Protein AF-A0A1Q3IWV5-F1 (afdb_monomer)

Sequence (191 aa):
MKGIADEDVAKGIKGMDPVTSGQLTREQIAEAEKDPKKRLKMAAPKHKMPAVRQKRAPRYTPVSKRQDKPDAVYWLIKNHPEFTDSDIIKLIGTTKATIAKIRERSHWNAANIKAVDPVTLGLTSQLELDLAVSRASAKFERAQKRTAKKGATLKPISETTAPADASQDNSWTDAAPAPDDYKLSSELEQD

Mean predicted aligned error: 17.35 Å

Nearest PDB structures (foldseek):
  3ihf-assembly4_D  TM=2.123E-01  e=9.955E+00  Mus musculus

pLDDT: mean 77.74, std 15.82, range [40.25, 95.19]

Foldseek 3Di:
DDDPPDPPPPPPDDDDDCVNVQQADPVLVVVCVVPVVDDGHGDDDPDDDDPPPPDPDQDDDDPVLPVCLLLQLLLCVVPPVLDDLVLSCRFQVDDPVSSVCQVVCVDPCSVVRHNDHCVVSVSHPPVSVVVSSVVSVVVSVVVVVVVVVVVPDDDPVVVVPPPPDDDDPPPPPPDDDDDDPPDDDPDDDDD

Radius of gyration: 38.95 Å; Cα contacts (8 Å, |Δi|>4): 120; chains: 1; bounding box: 70×82×116 Å

Secondary structure (DSSP, 8-state):
---SS-TTSSTT-----TTTTTSS-HHHHHHHHH-TT----PPPPSS------PPPPPPPPPGGGGTHHHHHHHHHHHH-TT--HHHHHHHH---HHHHHHHHTT-STTGGG-----TTTTTSS-HHHHHHHHHHHHHHHHHHHHHHHHHTTPPPPHHHHSS---S----------PPP----SSSS----

Structure (mmCIF, N/CA/C/O backbone):
data_AF-A0A1Q3IWV5-F1
#
_entry.id   AF-A0A1Q3IWV5-F1
#
loop_
_atom_site.group_PDB
_atom_site.id
_atom_site.type_symbol
_atom_site.label_atom_id
_atom_site.label_alt_id
_atom_site.label_comp_id
_atom_site.label_asym_id
_atom_site.label_entity_id
_atom_site.label_seq_id
_atom_site.pdbx_PDB_ins_code
_atom_site.Cartn_x
_atom_site.Cartn_y
_atom_site.Cartn_z
_atom_site.occupancy
_atom_site.B_iso_or_equiv
_atom_site.auth_seq_id
_atom_site.auth_comp_id
_atom_site.auth_asym_id
_atom_site.auth_atom_id
_atom_site.pdbx_PDB_model_num
ATOM 1 N N . MET A 1 1 ? 18.696 16.110 -44.907 1.00 44.06 1 MET A N 1
ATOM 2 C CA . MET A 1 1 ? 20.014 16.550 -44.404 1.00 44.06 1 MET A CA 1
ATOM 3 C C . MET A 1 1 ? 19.851 17.959 -43.848 1.00 44.06 1 MET A C 1
ATOM 5 O O . MET A 1 1 ? 19.744 18.891 -44.629 1.00 44.06 1 MET A O 1
ATOM 9 N N . LYS A 1 2 ? 19.679 18.115 -42.531 1.00 51.00 2 LYS A N 1
ATOM 10 C CA . LYS A 1 2 ? 19.544 19.432 -41.888 1.00 51.00 2 LYS A CA 1
ATOM 11 C C . LYS A 1 2 ? 19.964 19.301 -40.425 1.00 51.00 2 LYS A C 1
ATOM 13 O O . LYS A 1 2 ? 19.348 18.517 -3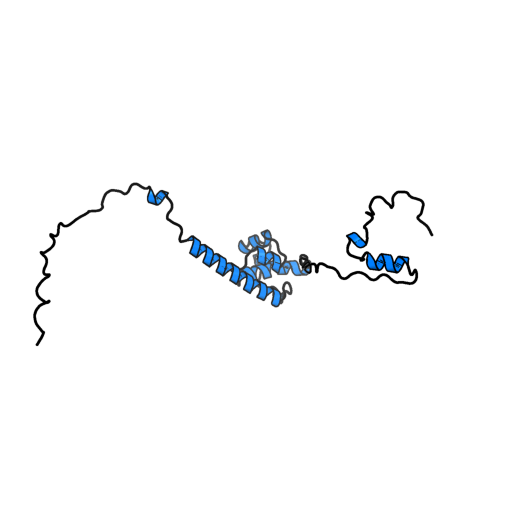9.712 1.00 51.00 2 LYS A O 1
ATOM 18 N N . GLY A 1 3 ? 21.023 20.008 -40.029 1.00 51.50 3 GLY A N 1
ATOM 19 C CA . GLY A 1 3 ? 21.466 20.077 -38.630 1.00 51.50 3 GLY A CA 1
ATOM 20 C C . GLY A 1 3 ? 22.982 20.069 -38.393 1.00 51.50 3 GLY A C 1
ATOM 21 O O . GLY A 1 3 ? 23.428 19.340 -37.520 1.00 51.50 3 GLY A O 1
ATOM 22 N N . ILE A 1 4 ? 23.776 20.839 -39.149 1.00 53.16 4 ILE A N 1
ATOM 23 C CA . ILE A 1 4 ? 25.211 21.082 -38.855 1.00 53.16 4 ILE A CA 1
ATOM 24 C C . ILE A 1 4 ? 25.469 22.604 -38.813 1.00 53.16 4 ILE A C 1
ATOM 26 O O . ILE A 1 4 ? 26.420 23.091 -39.407 1.00 53.16 4 ILE A O 1
ATOM 30 N N . ALA A 1 5 ? 24.564 23.391 -38.220 1.00 65.81 5 ALA A N 1
ATOM 31 C CA . ALA A 1 5 ? 24.677 24.856 -38.272 1.00 65.81 5 ALA A CA 1
ATOM 32 C C . ALA A 1 5 ? 24.186 25.620 -37.028 1.00 65.81 5 ALA A C 1
ATOM 34 O O . ALA A 1 5 ? 24.027 26.826 -37.125 1.00 65.81 5 ALA A O 1
ATOM 35 N N . ASP A 1 6 ? 23.986 24.972 -35.874 1.00 50.25 6 ASP A N 1
ATOM 36 C CA . ASP A 1 6 ? 23.719 25.686 -34.615 1.00 50.25 6 ASP A CA 1
ATOM 37 C C . ASP A 1 6 ? 24.562 25.076 -33.486 1.00 50.25 6 ASP A C 1
ATOM 39 O O . ASP A 1 6 ? 24.402 23.907 -33.125 1.00 50.25 6 ASP A O 1
ATOM 43 N N . GLU A 1 7 ? 25.481 25.871 -32.938 1.00 54.75 7 GLU A N 1
ATOM 44 C CA . GLU A 1 7 ? 26.453 25.541 -31.881 1.00 54.75 7 GLU A CA 1
ATOM 45 C C . GLU A 1 7 ? 25.828 25.219 -30.499 1.00 54.75 7 GLU A C 1
ATOM 47 O O . GLU A 1 7 ? 26.492 25.334 -29.470 1.00 54.75 7 GLU A O 1
ATOM 52 N N . ASP A 1 8 ? 24.568 24.775 -30.430 1.00 58.00 8 ASP A N 1
ATOM 53 C CA . ASP A 1 8 ? 23.845 24.554 -29.162 1.00 58.00 8 ASP A CA 1
ATOM 54 C C . ASP A 1 8 ? 23.403 23.095 -28.918 1.00 58.00 8 ASP A C 1
ATOM 56 O O . ASP A 1 8 ? 22.731 22.791 -27.936 1.00 58.00 8 ASP A O 1
ATOM 60 N N . VAL A 1 9 ? 23.836 22.143 -29.755 1.00 55.69 9 VAL A N 1
ATOM 61 C CA . VAL A 1 9 ? 23.567 20.697 -29.552 1.00 55.69 9 VAL A CA 1
ATOM 62 C C . VAL A 1 9 ? 24.593 20.032 -28.609 1.00 55.69 9 VAL A C 1
ATOM 64 O O . VAL A 1 9 ? 24.380 18.924 -28.115 1.00 55.69 9 VAL A O 1
ATOM 67 N N . ALA A 1 10 ? 25.708 20.703 -28.301 1.00 54.72 10 ALA A N 1
ATOM 68 C CA . ALA A 1 10 ? 26.846 20.098 -27.599 1.00 54.72 10 ALA A CA 1
ATOM 69 C C . ALA A 1 10 ? 26.858 20.280 -26.066 1.00 54.72 10 ALA A C 1
ATOM 71 O O . ALA A 1 10 ? 27.626 19.600 -25.387 1.00 54.72 10 ALA A O 1
ATOM 72 N N . LYS A 1 11 ? 26.018 21.146 -25.477 1.00 59.16 11 LYS A N 1
ATOM 73 C CA . LYS A 1 11 ? 26.134 21.522 -24.047 1.00 59.16 11 LYS A CA 1
ATOM 74 C C . LYS A 1 11 ? 25.749 20.433 -23.028 1.00 59.16 11 LYS A C 1
ATOM 76 O O . LYS A 1 11 ? 25.889 20.662 -21.830 1.00 59.16 11 LYS A O 1
ATOM 81 N N . GLY A 1 12 ? 25.296 19.253 -23.460 1.00 62.69 12 GLY A N 1
ATOM 82 C CA . GLY A 1 12 ? 24.859 18.174 -22.557 1.00 62.69 12 GLY A CA 1
ATOM 83 C C . GLY A 1 12 ? 25.437 16.784 -22.834 1.00 62.69 12 GLY A C 1
ATOM 84 O O . GLY A 1 12 ? 25.189 15.861 -22.059 1.00 62.69 12 GLY A O 1
ATOM 85 N N . ILE A 1 13 ? 26.200 16.599 -23.915 1.00 67.19 13 ILE A N 1
ATOM 86 C CA . ILE A 1 13 ? 26.732 15.280 -24.276 1.00 67.19 13 ILE A CA 1
ATOM 87 C C . ILE A 1 13 ? 28.089 15.110 -23.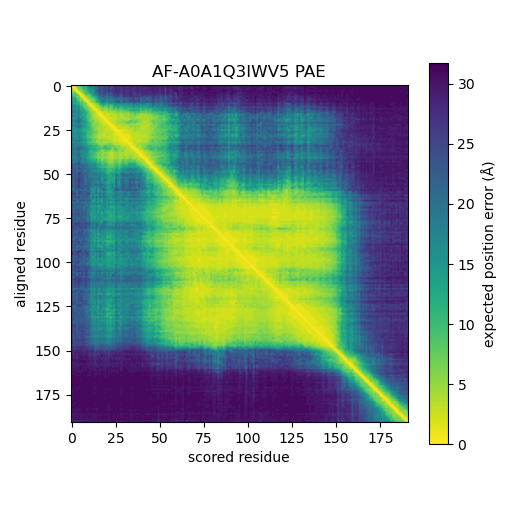597 1.00 67.19 13 ILE A C 1
ATOM 89 O O . ILE A 1 13 ? 29.128 15.511 -24.115 1.00 67.19 13 ILE A O 1
ATOM 93 N N . LYS A 1 14 ? 28.089 14.503 -22.407 1.00 75.25 14 LYS A N 1
ATOM 94 C CA . LYS A 1 14 ? 29.330 14.053 -21.775 1.00 75.25 14 LYS A CA 1
ATOM 95 C C . LYS A 1 14 ? 29.872 12.867 -22.571 1.00 75.25 14 LYS A C 1
ATOM 97 O O . LYS A 1 14 ? 29.284 11.787 -22.534 1.00 75.25 14 LYS A O 1
ATOM 102 N N . GLY A 1 15 ? 30.987 13.067 -23.272 1.00 74.62 15 GLY A N 1
ATOM 103 C CA . GLY A 1 15 ? 31.728 11.978 -23.904 1.00 74.62 15 GLY A CA 1
ATOM 104 C C . GLY A 1 15 ? 32.090 10.927 -22.856 1.00 74.62 15 GLY A C 1
ATOM 105 O O . GLY A 1 15 ? 32.745 11.235 -21.861 1.00 74.62 15 GLY A O 1
ATOM 106 N N . MET A 1 16 ? 31.605 9.703 -23.047 1.00 78.25 16 MET A N 1
ATOM 107 C CA . MET A 1 16 ? 31.893 8.568 -22.178 1.00 78.25 16 MET A CA 1
ATOM 108 C C . MET A 1 16 ? 32.780 7.596 -22.943 1.00 78.25 16 MET A C 1
ATOM 110 O O . MET A 1 16 ? 32.430 7.181 -24.046 1.00 78.25 16 MET A O 1
ATOM 114 N N . ASP A 1 17 ? 33.910 7.217 -22.353 1.00 83.19 17 ASP A N 1
ATOM 115 C CA . ASP A 1 17 ? 34.784 6.212 -22.948 1.00 83.19 17 ASP A CA 1
ATOM 116 C C . ASP A 1 17 ? 34.119 4.814 -22.818 1.00 83.19 17 ASP A C 1
ATOM 118 O O . ASP A 1 17 ? 33.726 4.415 -21.709 1.00 83.19 17 ASP A O 1
ATOM 122 N N . PRO A 1 18 ? 33.955 4.051 -23.917 1.00 78.38 18 PRO A N 1
ATOM 123 C CA . PRO A 1 18 ? 33.352 2.714 -23.900 1.00 78.38 18 PRO A CA 1
ATOM 124 C C . PRO A 1 18 ? 34.114 1.700 -23.027 1.00 78.38 18 PRO A C 1
ATOM 126 O O . PRO A 1 18 ? 33.526 0.717 -22.569 1.00 78.38 18 PRO A O 1
ATOM 129 N N . VAL A 1 19 ? 35.400 1.941 -22.753 1.00 82.44 19 VAL A N 1
ATOM 130 C CA . VAL A 1 19 ? 36.210 1.114 -21.847 1.00 82.44 19 VAL A CA 1
ATOM 131 C C . VAL A 1 19 ? 35.893 1.443 -20.389 1.00 82.44 19 VAL A C 1
ATOM 133 O O . VAL A 1 19 ? 35.679 0.540 -19.580 1.00 82.44 19 VAL A O 1
ATOM 136 N N . THR A 1 20 ? 35.796 2.733 -20.047 1.00 80.12 20 THR A N 1
ATOM 137 C CA . THR A 1 20 ? 35.482 3.173 -18.67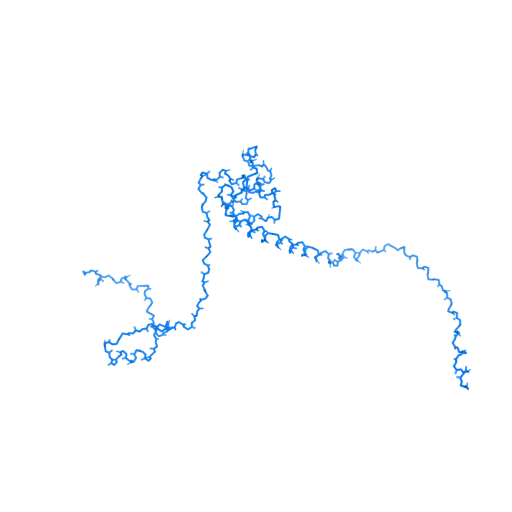1 1.00 80.12 20 THR A CA 1
ATOM 138 C C . THR A 1 20 ? 34.046 2.849 -18.263 1.00 80.12 20 THR A C 1
ATOM 140 O O . THR A 1 20 ? 33.791 2.512 -17.110 1.00 80.12 20 THR A O 1
ATOM 143 N N . SER A 1 21 ? 33.116 2.861 -19.220 1.00 75.88 21 SER A N 1
ATOM 144 C CA . SER A 1 21 ? 31.731 2.415 -19.024 1.00 75.88 21 SER A CA 1
ATOM 145 C C . SER A 1 21 ? 31.570 0.888 -18.973 1.00 75.88 21 SER A C 1
ATOM 147 O O . SER A 1 21 ? 30.466 0.399 -18.730 1.00 75.88 21 SER A O 1
ATOM 149 N N . GLY A 1 22 ? 32.652 0.127 -19.180 1.00 78.69 22 GLY A N 1
ATOM 150 C CA . GLY A 1 22 ? 32.649 -1.336 -19.133 1.00 78.69 22 GLY A CA 1
ATOM 151 C C . GLY A 1 22 ? 31.887 -1.999 -20.283 1.00 78.69 22 GLY A C 1
ATOM 152 O O . GLY A 1 22 ? 31.529 -3.169 -20.170 1.00 78.69 22 GLY A O 1
ATOM 153 N N . GLN A 1 23 ? 31.620 -1.263 -21.366 1.00 82.12 23 GLN A N 1
ATOM 154 C CA . GLN A 1 23 ? 30.908 -1.760 -22.545 1.00 82.12 23 GLN A CA 1
ATOM 155 C C . GLN A 1 23 ? 31.835 -2.519 -23.501 1.00 82.12 23 GLN A C 1
ATOM 157 O O . GLN A 1 23 ? 31.382 -3.461 -24.149 1.00 82.12 23 GLN A O 1
ATOM 162 N N . LEU A 1 24 ? 33.117 -2.140 -23.575 1.00 85.06 24 LEU A N 1
ATOM 163 C CA . LEU A 1 24 ? 34.141 -2.788 -24.400 1.00 85.06 24 LEU A CA 1
ATOM 164 C C . LEU A 1 24 ? 35.412 -3.088 -23.599 1.00 85.06 24 LEU A C 1
ATOM 166 O O . LEU A 1 24 ? 35.778 -2.372 -22.668 1.00 85.06 24 LEU A O 1
ATOM 170 N N . THR A 1 25 ? 36.118 -4.141 -24.003 1.00 85.25 25 THR A N 1
ATOM 171 C CA . THR A 1 25 ? 37.468 -4.458 -23.509 1.00 85.25 25 THR A CA 1
ATOM 172 C C . THR A 1 25 ? 38.533 -3.868 -24.429 1.00 85.25 25 THR A C 1
ATOM 174 O O . THR A 1 25 ? 38.335 -3.820 -25.642 1.00 85.25 25 THR A O 1
ATOM 177 N N . ARG A 1 26 ? 39.696 -3.505 -23.878 1.00 84.56 26 ARG A N 1
ATOM 178 C CA . ARG A 1 26 ? 40.812 -2.936 -24.656 1.00 84.56 26 ARG A CA 1
ATOM 179 C C . ARG A 1 26 ? 41.351 -3.889 -25.733 1.00 84.56 26 ARG A C 1
ATOM 181 O O . ARG A 1 26 ? 41.770 -3.434 -26.789 1.00 84.56 26 ARG A O 1
ATOM 188 N N . GLU A 1 27 ? 41.253 -5.194 -25.497 1.00 84.25 27 GLU A N 1
ATOM 189 C CA . GLU A 1 27 ? 41.624 -6.249 -26.453 1.00 84.25 27 GLU A CA 1
ATOM 190 C C . GLU A 1 27 ? 40.730 -6.236 -27.702 1.00 84.25 27 GLU A C 1
ATOM 192 O O . GLU A 1 27 ? 41.231 -6.204 -28.821 1.00 84.25 27 GLU A O 1
ATOM 197 N N . GLN A 1 28 ? 39.408 -6.152 -27.526 1.00 82.75 28 GLN A N 1
ATOM 198 C CA . GLN A 1 28 ? 38.462 -6.057 -28.646 1.00 82.75 28 GLN A CA 1
ATOM 199 C C . GLN A 1 28 ? 38.668 -4.802 -29.506 1.00 82.75 28 GLN A C 1
ATOM 201 O O . GLN A 1 28 ? 38.453 -4.859 -30.715 1.00 82.75 28 GLN A O 1
ATOM 206 N N . ILE A 1 29 ? 39.085 -3.683 -28.901 1.00 83.44 29 ILE A N 1
ATOM 207 C CA . ILE A 1 29 ? 39.403 -2.448 -29.633 1.00 83.44 29 ILE A CA 1
ATOM 208 C C . ILE A 1 29 ? 40.644 -2.665 -30.506 1.00 83.44 29 ILE A C 1
ATOM 210 O O . ILE A 1 29 ? 40.584 -2.420 -31.706 1.00 83.44 29 ILE A O 1
ATOM 214 N N . ALA A 1 30 ? 41.720 -3.227 -29.945 1.00 86.38 30 ALA A N 1
ATOM 215 C CA . ALA A 1 30 ? 42.946 -3.521 -30.691 1.00 86.38 30 ALA A CA 1
ATOM 216 C C . ALA A 1 30 ? 42.731 -4.531 -31.837 1.00 86.38 30 ALA A C 1
ATOM 218 O O . ALA A 1 30 ? 43.408 -4.486 -32.863 1.00 86.38 30 ALA A O 1
ATOM 219 N N . GLU A 1 31 ? 41.789 -5.460 -31.681 1.00 84.31 31 GLU A N 1
ATOM 220 C CA . GLU A 1 31 ? 41.413 -6.394 -32.743 1.00 84.31 31 GLU A CA 1
ATOM 221 C C . GLU A 1 31 ? 40.564 -5.744 -33.843 1.00 84.31 31 GLU A C 1
ATOM 223 O O . GLU A 1 31 ? 40.700 -6.114 -35.007 1.00 84.31 31 GLU A O 1
ATOM 228 N N . ALA A 1 32 ? 39.694 -4.793 -33.495 1.00 83.88 32 ALA A N 1
ATOM 229 C CA . ALA A 1 32 ? 38.897 -4.041 -34.464 1.00 83.88 32 ALA A CA 1
ATOM 230 C C . ALA A 1 32 ? 39.726 -2.991 -35.224 1.00 83.88 32 ALA A C 1
ATOM 232 O O . ALA A 1 32 ? 39.437 -2.712 -36.382 1.00 83.88 32 ALA A O 1
ATOM 233 N N . GLU A 1 33 ? 40.790 -2.458 -34.616 1.00 84.75 33 GLU A N 1
ATOM 234 C CA . GLU A 1 33 ? 41.767 -1.595 -35.298 1.00 84.75 33 GLU A CA 1
ATOM 235 C C . GLU A 1 33 ? 42.521 -2.336 -36.414 1.00 84.75 33 GLU A C 1
ATOM 237 O O . GLU A 1 33 ? 42.880 -1.737 -37.426 1.00 84.75 33 GLU A O 1
ATOM 242 N N . LYS A 1 34 ? 42.744 -3.647 -36.250 1.00 88.12 34 LYS A N 1
ATOM 243 C CA . LYS A 1 34 ? 43.449 -4.489 -37.231 1.00 88.12 34 LYS A CA 1
ATOM 244 C C . LYS A 1 34 ? 42.546 -5.030 -38.337 1.00 88.12 34 LYS A C 1
ATOM 246 O O . LYS A 1 34 ? 43.046 -5.341 -39.414 1.00 88.12 34 LYS A O 1
ATOM 251 N N . ASP A 1 35 ? 41.245 -5.159 -38.085 1.00 86.75 35 ASP A N 1
ATOM 252 C CA . ASP A 1 35 ? 40.277 -5.645 -39.067 1.00 86.75 35 ASP A CA 1
ATOM 253 C C . ASP A 1 35 ? 39.024 -4.752 -39.100 1.00 86.75 35 ASP A C 1
ATOM 255 O O . ASP A 1 35 ? 38.139 -4.889 -38.247 1.00 86.75 35 ASP A O 1
ATOM 259 N N . PRO A 1 36 ? 38.883 -3.886 -40.121 1.00 80.19 36 PRO A N 1
ATOM 260 C CA . PRO A 1 36 ? 37.746 -2.977 -40.240 1.00 80.19 36 PRO A CA 1
ATOM 261 C C . PRO A 1 36 ? 36.414 -3.697 -40.505 1.00 80.19 36 PRO A C 1
ATOM 263 O O . PRO A 1 36 ? 35.357 -3.072 -40.428 1.00 80.19 36 PRO A O 1
ATOM 266 N N . LYS A 1 37 ? 36.421 -5.003 -40.818 1.00 84.44 37 LYS A N 1
ATOM 267 C CA . LYS A 1 37 ? 35.197 -5.806 -40.983 1.00 84.44 37 LYS A CA 1
ATOM 268 C C . LYS A 1 37 ? 34.707 -6.412 -39.665 1.00 84.44 37 LYS A C 1
ATOM 270 O O . LYS A 1 37 ? 33.607 -6.976 -39.622 1.00 84.44 37 LYS A O 1
ATOM 275 N N . LYS A 1 38 ? 35.483 -6.308 -38.582 1.00 80.12 38 LYS A N 1
ATOM 276 C CA . LYS A 1 38 ? 35.156 -6.930 -37.299 1.00 80.12 38 LYS A CA 1
ATOM 277 C C . LYS A 1 38 ? 34.063 -6.154 -36.562 1.00 80.12 38 LYS A C 1
ATOM 279 O O . LYS A 1 38 ? 34.189 -4.971 -36.264 1.00 80.12 38 LYS A O 1
ATOM 284 N N . ARG A 1 39 ? 32.971 -6.843 -36.213 1.00 80.75 39 ARG A N 1
ATOM 285 C CA . ARG A 1 39 ? 31.867 -6.270 -35.425 1.00 80.75 39 ARG A CA 1
ATOM 286 C C . ARG A 1 39 ? 32.147 -6.405 -33.929 1.00 80.75 39 ARG A C 1
ATOM 288 O O . ARG A 1 39 ? 32.178 -7.519 -33.407 1.00 80.75 39 ARG A O 1
ATOM 295 N N . LEU A 1 40 ? 32.297 -5.272 -33.246 1.00 82.50 40 LEU A N 1
ATOM 296 C CA . LEU A 1 40 ? 32.421 -5.204 -31.788 1.00 82.50 40 LEU A CA 1
ATOM 297 C C . LEU A 1 40 ? 31.154 -5.755 -31.105 1.00 82.50 40 LEU A C 1
ATOM 299 O O . LEU A 1 40 ? 30.034 -5.525 -31.568 1.00 82.50 40 LEU A O 1
ATOM 303 N N . LYS A 1 41 ? 31.328 -6.490 -30.001 1.00 80.69 41 LYS A N 1
ATOM 304 C CA . LYS A 1 41 ? 30.241 -7.049 -29.180 1.00 80.69 41 LYS A CA 1
ATOM 305 C C . LYS A 1 41 ? 30.347 -6.484 -27.767 1.00 80.69 41 LYS A C 1
ATOM 307 O O . LYS A 1 41 ? 31.447 -6.413 -27.234 1.00 80.69 41 LYS A O 1
ATOM 312 N N . MET A 1 42 ? 29.217 -6.125 -27.155 1.00 81.19 42 MET A N 1
ATOM 313 C CA . MET A 1 42 ? 29.196 -5.638 -25.770 1.00 81.19 42 MET A CA 1
ATOM 314 C C . MET A 1 42 ? 29.797 -6.673 -24.813 1.00 81.19 42 MET A C 1
ATOM 316 O O . MET A 1 42 ? 29.444 -7.854 -24.860 1.00 81.19 42 MET A O 1
ATOM 320 N N . ALA A 1 43 ? 30.689 -6.216 -23.937 1.00 79.56 43 ALA A N 1
ATOM 321 C CA . ALA A 1 43 ? 31.258 -7.022 -22.870 1.00 79.56 43 ALA A CA 1
ATOM 322 C C . ALA A 1 43 ? 30.178 -7.417 -21.850 1.00 79.56 43 ALA A C 1
ATOM 324 O O . ALA A 1 43 ? 29.214 -6.683 -21.610 1.00 79.56 43 ALA A O 1
ATOM 325 N N . ALA A 1 44 ? 30.338 -8.590 -21.233 1.00 74.25 44 ALA A N 1
ATOM 326 C CA . ALA A 1 44 ? 29.427 -9.035 -20.187 1.00 74.25 44 ALA A CA 1
ATOM 327 C C . ALA A 1 44 ? 29.503 -8.073 -18.980 1.00 74.25 44 ALA A C 1
ATOM 329 O O . ALA A 1 44 ? 30.606 -7.758 -18.520 1.00 74.25 44 ALA A O 1
ATOM 330 N N . PRO A 1 45 ? 28.362 -7.601 -18.444 1.00 72.44 45 PRO A N 1
ATOM 331 C CA . PRO A 1 45 ? 28.360 -6.657 -17.333 1.00 72.44 45 PRO A CA 1
ATOM 332 C C . PRO A 1 45 ? 28.969 -7.305 -16.082 1.00 72.44 45 PRO A C 1
ATOM 334 O O . PRO A 1 45 ? 28.453 -8.301 -15.577 1.00 72.44 45 PRO A O 1
ATOM 337 N N . LYS A 1 46 ? 30.051 -6.716 -15.551 1.00 68.75 46 LYS A N 1
ATOM 338 C CA . LYS A 1 46 ? 30.755 -7.211 -14.348 1.00 68.75 46 LYS A CA 1
ATOM 339 C C . LYS A 1 46 ? 29.891 -7.187 -13.080 1.00 68.75 46 LYS A C 1
ATOM 341 O O . LYS A 1 46 ? 30.125 -7.973 -12.167 1.00 68.75 46 LYS A O 1
ATOM 346 N N . HIS A 1 47 ? 28.884 -6.314 -13.021 1.00 72.56 47 HIS A N 1
ATOM 347 C CA . HIS A 1 47 ? 27.973 -6.198 -11.885 1.00 72.56 47 HIS A CA 1
ATOM 348 C C . HIS A 1 47 ? 26.526 -6.436 -12.313 1.00 72.56 47 HIS A C 1
ATOM 350 O O . HIS A 1 47 ? 25.943 -5.660 -13.070 1.00 72.56 47 HIS A O 1
ATOM 356 N N . LYS A 1 48 ? 25.917 -7.495 -11.773 1.00 71.38 48 LYS A N 1
ATOM 357 C CA . LYS A 1 48 ? 24.477 -7.730 -11.874 1.00 71.38 48 LYS A CA 1
ATOM 358 C C . LYS A 1 48 ? 23.777 -6.767 -10.920 1.00 71.38 48 LYS A C 1
ATOM 360 O O . LYS A 1 48 ? 23.696 -7.034 -9.723 1.00 71.38 48 LYS A O 1
ATOM 365 N N . MET A 1 49 ? 23.308 -5.630 -11.433 1.00 72.12 49 MET A N 1
ATOM 366 C CA . MET A 1 49 ? 22.480 -4.733 -10.631 1.00 72.12 49 MET A CA 1
ATOM 367 C C . MET A 1 49 ? 21.262 -5.508 -10.103 1.00 72.12 49 MET A C 1
ATOM 369 O O . MET A 1 49 ? 20.601 -6.202 -10.886 1.00 72.12 49 MET A O 1
ATOM 373 N N . PRO A 1 50 ? 20.955 -5.434 -8.794 1.00 78.12 50 PRO A N 1
ATOM 374 C CA . PRO A 1 50 ? 19.725 -6.009 -8.277 1.00 78.12 50 PRO A CA 1
ATOM 375 C C . PRO A 1 50 ? 18.550 -5.338 -8.986 1.00 78.12 50 PRO A C 1
ATOM 377 O O . PRO A 1 50 ? 18.544 -4.120 -9.171 1.00 78.12 50 PRO A O 1
ATOM 380 N N . ALA A 1 51 ? 17.562 -6.131 -9.403 1.00 77.75 51 ALA A N 1
ATOM 381 C CA . ALA A 1 51 ? 16.386 -5.603 -10.079 1.00 77.75 51 ALA A CA 1
ATOM 382 C C . ALA A 1 51 ? 15.737 -4.531 -9.193 1.00 77.75 51 ALA A C 1
ATOM 384 O O . ALA A 1 51 ? 15.236 -4.828 -8.104 1.00 77.75 51 ALA A O 1
ATOM 385 N N . VAL A 1 52 ? 15.772 -3.277 -9.651 1.00 76.25 52 VAL A N 1
ATOM 386 C CA . VAL A 1 52 ? 15.119 -2.163 -8.967 1.00 76.25 52 VAL A CA 1
ATOM 387 C C . VAL A 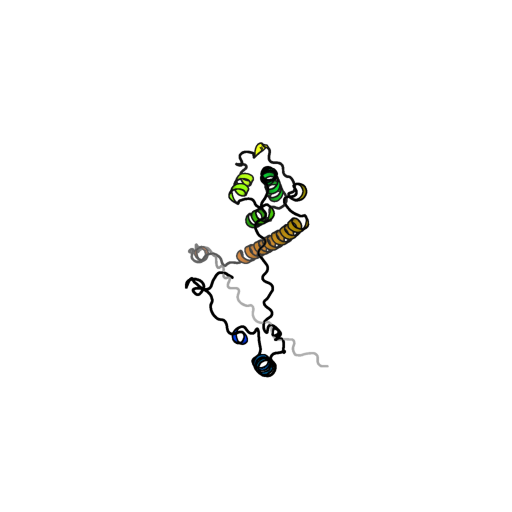1 52 ? 13.628 -2.468 -8.970 1.00 76.25 52 VAL A C 1
ATOM 389 O O . VAL A 1 52 ? 12.962 -2.380 -10.002 1.00 76.25 52 VAL A O 1
ATOM 392 N N . ARG A 1 53 ? 13.098 -2.885 -7.815 1.00 73.19 53 ARG A N 1
ATOM 393 C CA . ARG A 1 53 ? 11.661 -3.090 -7.643 1.00 73.19 53 ARG A CA 1
ATOM 394 C C . ARG A 1 53 ? 10.988 -1.737 -7.825 1.00 73.19 53 ARG A C 1
ATOM 396 O O . ARG A 1 53 ? 11.048 -0.890 -6.935 1.00 73.19 53 ARG A O 1
ATOM 403 N N . GLN A 1 54 ? 10.370 -1.539 -8.984 1.00 73.44 54 GLN A N 1
ATOM 404 C CA . GLN A 1 54 ? 9.583 -0.346 -9.252 1.00 73.44 54 GLN A CA 1
ATOM 405 C C . GLN A 1 54 ? 8.509 -0.230 -8.169 1.00 73.44 54 GLN A C 1
ATOM 407 O O . GLN A 1 54 ? 7.750 -1.173 -7.916 1.00 73.44 54 GLN A O 1
ATOM 412 N N . LYS A 1 55 ? 8.488 0.909 -7.470 1.00 68.88 55 LYS A N 1
ATOM 413 C CA . LYS A 1 55 ? 7.453 1.184 -6.473 1.00 68.88 55 LYS A CA 1
ATOM 414 C C . LYS A 1 55 ? 6.123 1.192 -7.218 1.00 68.88 55 LYS A C 1
ATOM 416 O O . LYS A 1 55 ? 5.967 1.931 -8.186 1.00 68.88 55 LYS A O 1
ATOM 421 N N . ARG A 1 56 ? 5.177 0.355 -6.785 1.00 69.31 56 ARG A N 1
ATOM 422 C CA . ARG A 1 56 ? 3.822 0.353 -7.347 1.00 69.31 56 ARG A CA 1
ATOM 423 C C . ARG A 1 56 ? 3.258 1.766 -7.205 1.00 69.31 56 ARG A C 1
ATOM 425 O O . ARG A 1 56 ? 3.179 2.279 -6.088 1.00 69.31 56 ARG A O 1
ATOM 432 N N . ALA A 1 57 ? 2.926 2.391 -8.331 1.00 72.44 57 ALA A N 1
ATOM 433 C CA . ALA A 1 57 ? 2.293 3.697 -8.333 1.00 72.44 57 ALA A CA 1
ATOM 434 C C . ALA A 1 57 ? 0.960 3.632 -7.562 1.00 72.44 57 ALA A C 1
ATOM 436 O O . ALA A 1 57 ? 0.316 2.574 -7.548 1.00 72.44 57 ALA A O 1
ATOM 437 N N . PRO A 1 58 ? 0.532 4.732 -6.917 1.00 68.94 58 PRO A N 1
ATOM 438 C CA . PRO A 1 58 ? -0.780 4.800 -6.289 1.00 68.94 58 PRO A CA 1
ATOM 439 C C . PRO A 1 58 ? -1.873 4.438 -7.301 1.00 68.94 58 PRO A C 1
ATOM 441 O O . PRO A 1 58 ? -1.942 5.015 -8.386 1.00 68.94 58 PRO A O 1
ATOM 444 N N . ARG A 1 59 ? -2.724 3.465 -6.960 1.00 77.50 59 ARG A N 1
ATOM 445 C CA . ARG A 1 59 ? -3.836 3.045 -7.820 1.00 77.50 59 ARG A CA 1
ATOM 446 C C . ARG A 1 59 ? -4.870 4.172 -7.856 1.00 77.50 59 ARG A C 1
ATOM 448 O O . ARG A 1 59 ? -5.444 4.513 -6.823 1.00 77.50 59 ARG A O 1
ATOM 455 N N . TYR A 1 60 ? -5.109 4.761 -9.026 1.00 75.38 60 TYR A N 1
ATOM 456 C CA . TYR A 1 60 ? -6.189 5.732 -9.183 1.00 75.38 60 TYR A CA 1
ATOM 457 C C . TYR A 1 60 ? -7.538 5.021 -9.045 1.00 75.38 60 TYR A C 1
ATOM 459 O O . TYR A 1 60 ? -7.804 4.046 -9.745 1.00 75.38 60 TYR A O 1
ATOM 467 N N . THR A 1 61 ? -8.396 5.510 -8.148 1.00 78.44 61 THR A N 1
ATOM 468 C CA . THR A 1 61 ? -9.775 5.022 -8.038 1.00 78.44 61 THR A CA 1
ATOM 469 C C . THR A 1 61 ? -10.706 5.943 -8.831 1.00 78.44 61 THR A C 1
ATOM 471 O O . THR A 1 61 ? -10.756 7.147 -8.526 1.00 78.44 61 THR A O 1
ATOM 474 N N . PRO A 1 62 ? -11.452 5.410 -9.818 1.00 85.50 62 PRO A N 1
ATOM 475 C CA . PRO A 1 62 ? -12.369 6.201 -10.633 1.00 85.50 62 PRO A CA 1
ATOM 476 C C . PRO A 1 62 ? -13.479 6.814 -9.776 1.00 85.50 62 PRO A C 1
ATOM 478 O O . PRO A 1 62 ? -13.832 6.266 -8.732 1.00 85.50 62 PRO A O 1
ATOM 481 N N . VAL A 1 63 ? -14.023 7.953 -10.219 1.00 85.50 63 VAL A N 1
ATOM 482 C CA . VAL A 1 63 ? -15.014 8.753 -9.473 1.00 85.50 63 VAL A CA 1
ATOM 483 C C . VAL A 1 63 ? -16.224 7.923 -9.047 1.00 85.50 63 VAL A C 1
ATOM 485 O O . VAL A 1 63 ? -16.620 8.010 -7.888 1.00 85.50 63 VAL A O 1
ATOM 488 N N . SER A 1 64 ? -16.730 7.053 -9.924 1.00 86.62 64 SER A N 1
ATOM 489 C CA . SER A 1 64 ? -17.874 6.178 -9.638 1.00 86.62 64 SER A CA 1
ATOM 490 C C . SER A 1 64 ? -17.652 5.303 -8.403 1.00 86.62 64 SER A C 1
ATOM 492 O O . SER A 1 64 ? -18.542 5.178 -7.576 1.00 86.62 64 SER A O 1
ATOM 494 N N . LYS A 1 65 ? -16.428 4.788 -8.221 1.00 85.50 65 LYS A N 1
ATOM 495 C CA . LYS A 1 65 ? -16.059 3.907 -7.101 1.00 85.50 65 LYS A CA 1
ATOM 496 C C . LYS A 1 65 ? -15.610 4.658 -5.842 1.00 85.50 65 LYS A C 1
ATOM 498 O O . LYS A 1 65 ? -15.130 4.050 -4.889 1.00 85.50 65 LYS A O 1
ATOM 503 N N . ARG A 1 66 ? -15.666 5.999 -5.825 1.00 88.88 66 ARG A N 1
ATOM 504 C CA . ARG A 1 66 ? -15.259 6.789 -4.644 1.00 88.88 66 ARG A CA 1
ATOM 505 C C . ARG A 1 66 ? -16.311 6.775 -3.543 1.00 88.88 66 ARG A C 1
ATOM 507 O O . ARG A 1 66 ? -15.922 6.886 -2.384 1.00 88.88 66 ARG A O 1
ATOM 514 N N . GLN A 1 67 ? -17.584 6.627 -3.904 1.00 88.00 67 GLN A N 1
ATOM 515 C CA . GLN A 1 67 ? -18.691 6.533 -2.949 1.00 88.00 67 GLN A CA 1
ATOM 516 C C . GLN A 1 67 ? -18.656 5.216 -2.163 1.00 88.00 67 GLN A C 1
ATOM 518 O O . GLN A 1 67 ? -19.043 5.202 -1.004 1.00 88.00 67 GLN A O 1
ATOM 523 N N . ASP A 1 68 ? -18.071 4.164 -2.742 1.00 91.88 68 ASP A N 1
ATOM 524 C CA . ASP A 1 68 ? -17.936 2.847 -2.103 1.00 91.88 68 ASP A CA 1
ATOM 525 C C . ASP A 1 68 ? -16.733 2.762 -1.141 1.00 91.88 68 ASP A C 1
ATOM 527 O O . ASP A 1 68 ? -16.599 1.838 -0.340 1.00 91.88 68 ASP A O 1
ATOM 531 N N . LYS A 1 69 ? -15.811 3.733 -1.201 1.00 91.25 69 LYS A N 1
ATOM 532 C CA . LYS A 1 69 ? -14.649 3.795 -0.299 1.00 91.25 69 LYS A CA 1
ATOM 533 C C . LYS A 1 69 ? -15.027 3.900 1.183 1.00 91.25 69 LYS A C 1
ATOM 535 O O . LYS A 1 69 ? -14.399 3.189 1.968 1.00 91.25 69 LYS A O 1
ATOM 540 N N . PRO A 1 70 ? -15.950 4.785 1.617 1.00 93.25 70 PRO A N 1
ATOM 541 C CA . PRO A 1 70 ? -16.347 4.852 3.022 1.00 93.25 70 PRO A CA 1
ATOM 542 C C . PRO A 1 70 ? -16.944 3.537 3.538 1.00 93.25 70 PRO A C 1
ATOM 544 O O . PRO A 1 70 ? -16.618 3.145 4.658 1.00 93.25 70 PRO A O 1
ATOM 547 N N . ASP A 1 71 ? -17.716 2.830 2.713 1.00 94.06 71 ASP A N 1
ATOM 548 C CA . ASP A 1 71 ? -18.309 1.527 3.043 1.00 94.06 71 ASP A CA 1
ATOM 549 C C . ASP A 1 71 ? -17.236 0.459 3.290 1.00 94.06 71 ASP A C 1
ATOM 551 O O . ASP A 1 71 ? -17.220 -0.208 4.331 1.00 94.06 71 ASP A O 1
ATOM 555 N N . ALA A 1 72 ? -16.260 0.382 2.384 1.00 94.31 72 ALA A N 1
ATOM 556 C CA . ALA A 1 72 ? -15.103 -0.497 2.509 1.00 94.31 72 ALA A CA 1
ATOM 557 C C . ALA A 1 72 ? -14.254 -0.201 3.757 1.00 94.31 72 ALA A C 1
ATOM 559 O O . ALA A 1 72 ? -13.839 -1.111 4.478 1.00 94.31 72 ALA A O 1
ATOM 560 N N . VAL A 1 73 ? -13.986 1.080 4.034 1.00 94.31 73 VAL A N 1
ATOM 561 C CA . VAL A 1 73 ? -13.221 1.496 5.222 1.00 94.31 73 VAL A CA 1
ATOM 562 C C . VAL A 1 73 ? -13.965 1.115 6.500 1.00 94.31 73 VAL A C 1
ATOM 564 O O . VAL A 1 73 ? -13.347 0.620 7.443 1.00 94.31 73 VAL A O 1
ATOM 567 N N . TYR A 1 74 ? -15.282 1.317 6.533 1.00 95.00 74 TYR A N 1
ATOM 568 C CA . TYR A 1 74 ? -16.101 0.959 7.683 1.00 95.00 74 TYR A CA 1
ATOM 569 C C . TYR A 1 74 ? -16.100 -0.555 7.937 1.00 95.00 74 TYR A C 1
ATOM 571 O O . TYR A 1 74 ? -15.948 -0.983 9.083 1.00 95.00 74 TYR A O 1
ATOM 579 N N . TRP A 1 75 ? -16.170 -1.368 6.879 1.00 95.19 75 TRP A N 1
ATOM 580 C CA . TRP A 1 75 ? -16.042 -2.823 6.979 1.00 95.19 75 TRP A CA 1
ATOM 581 C C . TRP A 1 75 ? -14.684 -3.257 7.546 1.00 95.19 75 TRP A C 1
ATOM 583 O O . TRP A 1 75 ? -14.645 -4.098 8.442 1.00 95.19 75 TRP A O 1
ATOM 593 N N . LEU A 1 76 ? -13.578 -2.655 7.095 1.00 94.50 76 LEU A N 1
ATOM 594 C CA . LEU A 1 76 ? -12.237 -2.960 7.614 1.00 94.50 76 LEU A CA 1
ATOM 595 C C . LEU A 1 76 ? -12.102 -2.624 9.098 1.00 94.50 76 LEU A C 1
ATOM 597 O O . LEU A 1 76 ? -11.601 -3.442 9.859 1.00 94.50 76 LEU A O 1
ATOM 601 N N . ILE A 1 77 ? -12.575 -1.449 9.520 1.00 93.31 77 ILE A N 1
ATOM 602 C CA . ILE A 1 77 ? -12.517 -1.035 10.929 1.00 93.31 77 ILE A CA 1
ATOM 603 C C . ILE A 1 77 ? -13.342 -1.980 11.810 1.00 93.31 77 ILE A C 1
ATOM 605 O O . ILE A 1 77 ? -12.925 -2.293 12.923 1.00 93.31 77 ILE A O 1
ATOM 609 N N . LYS A 1 78 ? -14.504 -2.426 11.319 1.00 93.12 78 LYS A N 1
ATOM 610 C CA . LYS A 1 78 ? -15.411 -3.304 12.061 1.00 93.12 78 LYS A CA 1
ATOM 611 C C . LYS A 1 78 ? -14.885 -4.738 12.177 1.00 93.12 78 LYS A C 1
ATOM 613 O O . LYS A 1 78 ? -14.968 -5.310 13.256 1.00 93.12 78 LYS A O 1
ATOM 618 N N . ASN A 1 79 ? -14.384 -5.318 11.085 1.00 93.62 79 ASN A N 1
ATOM 619 C CA . ASN A 1 79 ? -13.993 -6.733 11.045 1.00 93.62 79 ASN A CA 1
ATOM 620 C C . ASN A 1 79 ? -12.523 -6.964 11.406 1.00 93.62 79 ASN A C 1
ATOM 622 O O . ASN A 1 79 ? -12.189 -7.990 11.990 1.00 93.62 79 ASN A O 1
ATOM 626 N N . HIS A 1 80 ? -11.640 -6.017 11.082 1.00 91.75 80 HIS A N 1
ATOM 627 C CA . HIS A 1 80 ? -10.206 -6.145 11.313 1.00 91.75 80 HIS A CA 1
ATOM 628 C C . HIS A 1 80 ? -9.645 -4.919 12.057 1.00 91.75 80 HIS A C 1
ATOM 630 O O . HIS A 1 80 ? -8.964 -4.077 11.460 1.00 91.75 80 HIS A O 1
ATOM 636 N N . PRO A 1 81 ? -9.859 -4.825 13.385 1.00 89.88 81 PRO A N 1
ATOM 637 C CA . PRO A 1 81 ? -9.329 -3.725 14.197 1.00 89.88 81 PRO A CA 1
ATOM 638 C C . PRO A 1 81 ? -7.791 -3.704 14.262 1.00 89.88 81 PRO A C 1
ATOM 640 O O . PRO A 1 81 ? -7.201 -2.696 14.640 1.00 89.88 81 PRO A O 1
ATOM 643 N N . GLU A 1 82 ? -7.136 -4.794 13.856 1.00 90.50 82 GLU A N 1
ATOM 644 C CA . GLU A 1 82 ? -5.677 -4.932 13.767 1.00 90.50 82 GLU A CA 1
ATOM 645 C C . GLU A 1 82 ? -5.048 -4.058 12.667 1.00 90.50 82 GLU A C 1
ATOM 647 O O . GLU A 1 82 ? -3.832 -3.838 12.652 1.00 90.50 82 GLU A O 1
ATOM 652 N N . PHE A 1 83 ? -5.852 -3.549 11.726 1.00 92.19 83 PHE A N 1
ATOM 653 C CA . PHE A 1 83 ? -5.352 -2.689 10.661 1.00 92.19 83 PHE A CA 1
ATOM 654 C C . PHE A 1 83 ? -4.939 -1.315 11.180 1.00 92.19 83 PHE A C 1
ATOM 656 O O . PHE A 1 83 ? -5.722 -0.560 11.758 1.00 92.19 83 PHE A O 1
ATOM 663 N N . THR A 1 84 ? -3.711 -0.930 10.840 1.00 92.31 84 THR A N 1
ATOM 664 C CA . THR A 1 84 ? -3.257 0.451 11.007 1.00 92.31 84 THR A CA 1
ATOM 665 C C . THR A 1 84 ? -3.841 1.343 9.910 1.00 92.31 84 THR A C 1
ATOM 667 O O . THR A 1 84 ? -3.986 0.910 8.764 1.00 92.31 84 THR A O 1
ATOM 670 N N . ASP A 1 85 ? -4.098 2.621 10.210 1.00 92.88 85 ASP A N 1
ATOM 671 C CA . ASP A 1 85 ? -4.590 3.590 9.212 1.00 92.88 85 ASP A CA 1
ATOM 672 C C . ASP A 1 85 ? -3.694 3.633 7.962 1.00 92.88 85 ASP A C 1
ATOM 674 O O . ASP A 1 85 ? -4.173 3.730 6.834 1.00 92.88 85 ASP A O 1
ATOM 678 N N . SER A 1 86 ? -2.378 3.493 8.155 1.00 91.62 86 SER A N 1
ATOM 679 C CA . SER A 1 86 ? -1.387 3.429 7.077 1.00 91.62 86 SER A CA 1
ATOM 680 C C . SER A 1 86 ? -1.604 2.254 6.122 1.00 91.62 86 SER A C 1
ATOM 682 O O . SER A 1 86 ? -1.313 2.373 4.931 1.00 91.62 86 SER A O 1
ATOM 684 N N . ASP A 1 87 ? -2.069 1.113 6.630 1.00 92.00 87 ASP A N 1
ATOM 685 C CA . ASP A 1 87 ? -2.348 -0.067 5.816 1.00 92.00 87 ASP A CA 1
ATOM 686 C C . ASP A 1 87 ? -3.698 0.085 5.089 1.00 92.00 87 ASP A C 1
ATOM 688 O O . ASP A 1 87 ? -3.768 -0.212 3.897 1.00 92.00 87 ASP A O 1
ATOM 692 N N . ILE A 1 88 ? -4.715 0.679 5.731 1.00 92.50 88 ILE A N 1
ATOM 693 C CA . ILE A 1 88 ? -6.008 1.015 5.096 1.00 92.50 88 ILE A CA 1
ATOM 694 C C . ILE A 1 88 ? -5.813 1.994 3.924 1.00 92.50 88 ILE A C 1
ATOM 696 O O . ILE A 1 88 ? -6.370 1.795 2.842 1.00 92.50 88 ILE A O 1
ATOM 700 N N . ILE A 1 89 ? -4.975 3.025 4.099 1.00 91.94 89 ILE A N 1
ATOM 701 C CA . ILE A 1 89 ? -4.647 4.004 3.046 1.00 91.94 89 ILE A CA 1
ATOM 702 C C . ILE A 1 89 ? -4.031 3.313 1.827 1.00 91.94 89 ILE A C 1
ATOM 704 O O . ILE A 1 89 ? -4.424 3.602 0.698 1.00 91.94 89 ILE A O 1
ATOM 708 N N . LYS A 1 90 ? -3.088 2.388 2.042 1.00 89.31 90 LYS A N 1
ATOM 709 C CA . LYS A 1 90 ? -2.411 1.659 0.956 1.00 89.31 90 LYS A CA 1
ATOM 710 C C . LYS A 1 90 ? -3.330 0.674 0.246 1.00 89.31 90 LYS A C 1
ATOM 712 O O . LYS A 1 90 ? -3.136 0.440 -0.942 1.00 89.31 90 LYS A O 1
ATOM 717 N N . LEU A 1 91 ? -4.272 0.085 0.977 1.00 89.75 91 LEU A N 1
ATOM 718 C CA . LEU A 1 91 ? -5.162 -0.946 0.465 1.00 89.75 91 LEU A CA 1
ATOM 719 C C . LEU A 1 91 ? -6.299 -0.339 -0.377 1.00 89.75 91 LEU A C 1
ATOM 721 O O . LEU A 1 91 ? -6.493 -0.743 -1.517 1.00 89.75 91 LEU A O 1
ATOM 725 N N . ILE A 1 92 ? -7.000 0.676 0.143 1.00 89.94 92 ILE A N 1
ATOM 726 C CA . ILE A 1 92 ? -8.177 1.277 -0.517 1.00 89.94 92 ILE A CA 1
ATOM 727 C C . ILE A 1 92 ? -7.818 2.501 -1.376 1.00 89.94 92 ILE A C 1
ATOM 729 O O . ILE A 1 92 ? -8.534 2.846 -2.319 1.00 89.94 92 ILE A O 1
ATOM 733 N N . GLY A 1 93 ? -6.734 3.210 -1.050 1.00 89.00 93 GLY A N 1
ATOM 734 C CA . GLY A 1 93 ? -6.443 4.515 -1.652 1.00 89.00 93 GLY A CA 1
ATOM 735 C C . GLY A 1 93 ? -7.381 5.612 -1.135 1.00 89.00 93 GLY A C 1
ATOM 736 O O . GLY A 1 93 ? -7.952 6.381 -1.915 1.00 89.00 93 GLY A O 1
ATOM 737 N N . THR A 1 94 ? -7.593 5.650 0.182 1.00 89.94 94 THR A N 1
ATOM 738 C CA . THR A 1 94 ? -8.311 6.724 0.894 1.00 89.94 94 THR A CA 1
ATOM 739 C C . THR A 1 94 ? -7.329 7.618 1.662 1.00 89.94 94 THR A C 1
ATOM 741 O O . THR A 1 94 ? -6.128 7.360 1.670 1.00 89.94 94 THR A O 1
ATOM 744 N N . THR A 1 95 ? -7.814 8.675 2.316 1.00 92.06 95 THR A N 1
ATOM 745 C CA . THR A 1 95 ? -6.982 9.563 3.145 1.00 92.06 95 THR A CA 1
ATOM 746 C C . THR A 1 95 ? -7.176 9.296 4.636 1.00 92.06 95 THR A C 1
ATOM 748 O O . THR A 1 95 ? -8.243 8.854 5.065 1.00 92.06 95 THR A O 1
ATOM 751 N N . LYS A 1 96 ? -6.164 9.629 5.451 1.00 92.94 96 LYS A N 1
ATOM 752 C CA . LYS A 1 96 ? -6.241 9.516 6.918 1.00 92.94 96 LYS A CA 1
ATOM 753 C C . LYS A 1 96 ? -7.407 10.323 7.505 1.00 92.94 96 LYS A C 1
ATOM 755 O O . LYS A 1 96 ? -8.100 9.835 8.388 1.00 92.94 96 LYS A O 1
ATOM 760 N N . ALA A 1 97 ? -7.657 11.523 6.975 1.00 93.88 97 ALA A N 1
ATOM 761 C CA . ALA A 1 97 ? -8.760 12.376 7.415 1.00 93.88 97 ALA A CA 1
ATOM 762 C C . ALA A 1 97 ? -10.128 11.725 7.157 1.00 93.88 97 ALA A C 1
ATOM 764 O O . ALA A 1 97 ? -11.022 11.805 7.993 1.00 93.88 97 ALA A O 1
ATOM 765 N N . THR A 1 98 ? -10.288 11.039 6.022 1.00 91.69 98 THR A N 1
ATOM 766 C CA . THR A 1 98 ? -11.514 10.290 5.721 1.00 91.69 98 THR A CA 1
ATOM 767 C C . THR A 1 98 ? -11.703 9.122 6.688 1.00 91.69 98 THR A C 1
ATOM 769 O O . THR A 1 98 ? -12.808 8.929 7.181 1.00 91.69 98 THR A O 1
ATOM 772 N N . ILE A 1 99 ? -10.635 8.378 7.003 1.00 94.19 99 ILE A N 1
ATOM 773 C CA . ILE A 1 99 ? -10.686 7.268 7.970 1.00 94.19 99 ILE A CA 1
ATOM 774 C C . ILE A 1 99 ? -11.106 7.776 9.356 1.00 94.19 99 ILE A C 1
ATOM 776 O O . ILE A 1 99 ? -12.003 7.195 9.962 1.00 94.19 99 ILE A O 1
ATOM 780 N N . ALA A 1 100 ? -10.515 8.878 9.830 1.00 94.88 100 ALA A N 1
ATOM 781 C CA . ALA A 1 100 ? -10.871 9.488 11.113 1.00 94.88 100 ALA A CA 1
ATOM 782 C C . ALA A 1 100 ? -12.355 9.885 11.165 1.00 94.88 100 ALA A C 1
ATOM 784 O O . ALA A 1 100 ? -13.074 9.451 12.060 1.00 94.88 100 ALA A O 1
ATOM 785 N N . LYS A 1 101 ? -12.856 10.575 10.129 1.00 94.06 101 LYS A N 1
ATOM 786 C CA . LYS A 1 101 ? -14.280 10.938 10.022 1.00 94.06 101 LYS A CA 1
ATOM 787 C C . LYS A 1 101 ? -15.214 9.729 10.054 1.00 94.06 101 LYS A C 1
ATOM 789 O O . LYS A 1 101 ? -16.313 9.835 10.579 1.00 94.06 101 LYS A O 1
ATOM 794 N N . ILE A 1 102 ? -14.812 8.591 9.491 1.00 93.38 102 ILE A N 1
ATOM 795 C CA . ILE A 1 102 ? -15.623 7.365 9.519 1.00 93.38 102 ILE A CA 1
ATOM 796 C C . ILE A 1 102 ? -15.604 6.731 10.915 1.00 93.38 102 ILE A C 1
ATOM 798 O O . ILE A 1 102 ? -16.655 6.309 11.392 1.00 93.38 102 ILE A O 1
ATOM 802 N N . ARG A 1 103 ? -14.451 6.718 11.603 1.00 92.69 103 ARG A N 1
ATOM 803 C CA . ARG A 1 103 ? -14.353 6.261 13.005 1.00 92.69 103 ARG A CA 1
ATOM 804 C C . ARG A 1 103 ? -15.233 7.104 13.930 1.00 92.69 103 ARG A C 1
ATOM 806 O O . ARG A 1 103 ? -15.949 6.556 14.758 1.00 92.69 103 ARG A O 1
ATOM 813 N N . GLU A 1 104 ? -15.215 8.417 13.736 1.00 93.81 104 GLU A N 1
ATOM 814 C CA . GLU A 1 104 ? -15.998 9.398 14.497 1.00 93.81 104 GLU A CA 1
ATOM 815 C C . GLU A 1 104 ? -17.455 9.516 14.018 1.00 93.81 104 GLU A C 1
ATOM 817 O O . GLU A 1 104 ? -18.227 10.278 14.590 1.00 93.81 104 GLU A O 1
ATOM 822 N N . ARG A 1 105 ? -17.845 8.798 12.952 1.00 90.56 105 ARG A N 1
ATOM 823 C CA . ARG A 1 105 ? -19.148 8.936 12.271 1.00 90.56 105 ARG A CA 1
ATOM 824 C C . ARG A 1 105 ? -19.509 10.382 11.875 1.00 90.56 105 ARG A C 1
ATOM 826 O O . ARG A 1 105 ? -20.676 10.724 11.750 1.00 90.56 105 ARG A O 1
ATOM 833 N N . SER A 1 106 ? -18.500 11.203 11.590 1.00 92.56 106 SER A N 1
ATOM 834 C CA . SER A 1 106 ? -18.601 12.603 11.145 1.00 92.56 106 SER A CA 1
ATOM 835 C C . SER A 1 106 ? -18.410 12.755 9.622 1.00 92.56 106 SER A C 1
ATOM 837 O O . SER A 1 106 ? -18.095 13.818 9.082 1.00 92.56 106 SER A O 1
ATOM 839 N N . HIS A 1 107 ? -18.545 11.660 8.869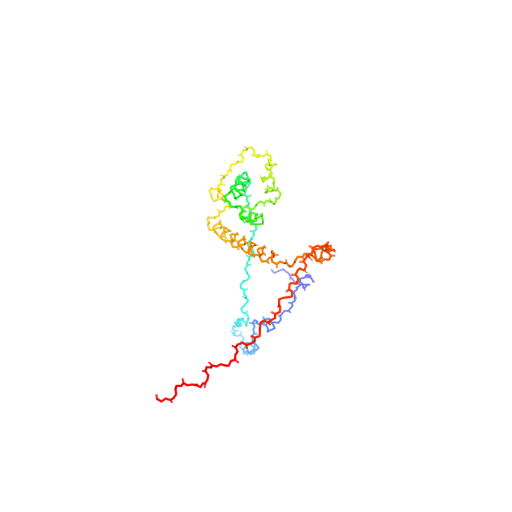 1.00 90.06 107 HIS A N 1
ATOM 840 C CA . HIS A 1 107 ? -18.615 11.745 7.413 1.00 90.06 107 HIS A CA 1
ATOM 841 C C . HIS A 1 107 ? -19.982 12.302 6.994 1.00 90.06 107 HIS A C 1
ATOM 843 O O . HIS A 1 107 ? -20.994 11.947 7.587 1.00 90.06 107 HIS A O 1
ATOM 849 N N . TRP A 1 108 ? -20.034 13.125 5.944 1.00 90.00 108 TRP A N 1
ATOM 850 C CA . TRP A 1 108 ? -21.290 13.733 5.476 1.00 90.00 108 TRP A CA 1
ATOM 851 C C . TRP A 1 108 ? -22.375 12.690 5.148 1.00 90.00 108 TRP A C 1
ATOM 853 O O . TRP A 1 108 ? -23.556 12.963 5.314 1.00 90.00 108 TRP A O 1
ATOM 863 N N . ASN A 1 109 ? -21.971 11.482 4.737 1.00 88.31 109 ASN A N 1
ATOM 864 C CA . ASN A 1 109 ? -22.869 10.367 4.439 1.00 88.31 109 ASN A CA 1
ATOM 865 C C . ASN A 1 109 ? -22.915 9.293 5.545 1.00 88.31 109 ASN A C 1
ATOM 867 O O . ASN A 1 109 ? -23.253 8.150 5.262 1.00 88.31 109 ASN A O 1
ATOM 871 N N . ALA A 1 110 ? -22.531 9.601 6.791 1.00 88.81 110 ALA A N 1
ATOM 872 C CA . ALA A 1 110 ? -22.353 8.592 7.845 1.00 88.81 110 ALA A CA 1
ATOM 873 C C . ALA A 1 110 ? -23.596 7.728 8.121 1.00 88.81 110 ALA A C 1
ATOM 875 O O . ALA A 1 110 ? -23.452 6.557 8.461 1.00 88.81 110 ALA A O 1
ATOM 876 N N . ALA A 1 111 ? -24.798 8.282 7.939 1.00 89.31 111 ALA A N 1
ATOM 877 C CA . ALA A 1 111 ? -26.059 7.573 8.148 1.00 89.31 111 ALA A CA 1
ATOM 878 C C . ALA A 1 111 ? -26.301 6.432 7.143 1.00 89.31 111 ALA A C 1
ATOM 880 O O . ALA A 1 111 ? -26.948 5.448 7.489 1.00 89.31 111 ALA A O 1
ATOM 881 N N . ASN A 1 112 ? -25.768 6.539 5.921 1.00 90.12 112 ASN A N 1
ATOM 882 C CA . ASN A 1 112 ? -25.999 5.552 4.862 1.00 90.12 112 ASN A CA 1
ATOM 883 C C . ASN A 1 112 ? -24.815 4.599 4.649 1.00 90.12 112 ASN A C 1
ATOM 885 O O . ASN A 1 112 ? -24.896 3.743 3.769 1.00 90.12 112 ASN A O 1
ATOM 889 N N . ILE A 1 113 ? -23.729 4.736 5.421 1.00 89.56 113 ILE A N 1
ATOM 890 C CA . ILE A 1 113 ? -22.543 3.883 5.278 1.00 89.56 113 ILE A CA 1
ATOM 891 C C . ILE A 1 113 ? -22.899 2.446 5.657 1.00 89.56 113 ILE A C 1
ATOM 893 O O . ILE A 1 113 ? -23.355 2.174 6.771 1.00 89.56 113 ILE A O 1
ATOM 897 N N . LYS A 1 114 ? -22.632 1.508 4.749 1.00 92.06 114 LYS A N 1
ATOM 898 C CA . LYS A 1 114 ? -22.825 0.071 4.972 1.00 92.06 114 LYS A CA 1
ATOM 899 C C . LYS A 1 114 ? -21.473 -0.620 5.063 1.00 92.06 114 LYS A C 1
ATOM 901 O O . LYS A 1 114 ? -20.555 -0.325 4.312 1.00 92.06 114 LYS A O 1
ATOM 906 N N . ALA A 1 115 ? -21.335 -1.571 5.985 1.00 92.88 115 ALA A N 1
ATOM 907 C CA . ALA A 1 115 ? -20.123 -2.381 6.066 1.00 92.88 115 ALA A CA 1
ATOM 908 C C . ALA A 1 115 ? -20.121 -3.408 4.922 1.00 92.88 115 ALA A C 1
ATOM 910 O O . ALA A 1 115 ? -20.681 -4.492 5.077 1.00 92.88 115 ALA A O 1
ATOM 911 N N . VAL A 1 116 ? -19.498 -3.062 3.796 1.00 93.94 116 VAL A N 1
ATOM 912 C CA . VAL A 1 116 ? -19.352 -3.931 2.618 1.00 93.94 116 VAL A CA 1
ATOM 913 C C . VAL A 1 116 ? -17.876 -4.252 2.382 1.00 93.94 116 VAL A C 1
ATOM 915 O O . VAL A 1 116 ? -17.013 -3.390 2.535 1.00 93.94 116 VAL A O 1
ATOM 918 N N . ASP A 1 117 ? -17.582 -5.498 2.015 1.00 94.19 117 ASP A N 1
ATOM 919 C CA . ASP A 1 117 ? -16.215 -5.972 1.799 1.00 94.19 117 ASP A CA 1
ATOM 920 C C . ASP A 1 117 ? -15.552 -5.259 0.594 1.00 94.19 117 ASP A C 1
ATOM 922 O O . ASP A 1 117 ? -16.119 -5.259 -0.509 1.00 94.19 117 ASP A O 1
ATOM 926 N N . PRO A 1 118 ? -14.343 -4.678 0.750 1.00 92.69 118 PRO A N 1
ATOM 927 C CA . PRO A 1 118 ? -13.602 -4.032 -0.338 1.00 92.69 118 PRO A CA 1
ATOM 928 C C . PRO A 1 118 ? -13.332 -4.923 -1.563 1.00 92.69 118 PRO A C 1
ATOM 930 O O . PRO A 1 118 ? -13.170 -4.389 -2.668 1.00 92.69 118 PRO A O 1
ATOM 933 N N . VAL A 1 119 ? -13.283 -6.251 -1.407 1.00 93.38 119 VAL A N 1
ATOM 934 C CA . VAL A 1 119 ? -13.107 -7.185 -2.530 1.00 93.38 119 VAL A CA 1
ATOM 935 C C . VAL A 1 119 ? -14.373 -7.251 -3.377 1.00 93.38 119 VAL A C 1
ATOM 937 O O . VAL A 1 119 ? -14.294 -7.161 -4.602 1.00 93.38 119 VAL A O 1
ATOM 940 N N . THR A 1 120 ? -15.546 -7.306 -2.741 1.00 91.75 120 THR A N 1
ATOM 941 C CA . THR A 1 120 ? -16.843 -7.331 -3.443 1.00 91.75 120 THR A CA 1
ATOM 942 C C . THR A 1 120 ? -17.105 -6.041 -4.223 1.00 91.75 120 THR A C 1
ATOM 944 O O . THR A 1 120 ? -17.647 -6.072 -5.323 1.00 91.75 120 THR A O 1
ATOM 947 N N . LEU A 1 121 ? -16.611 -4.909 -3.711 1.00 89.12 121 LEU A N 1
ATOM 948 C CA . LEU A 1 121 ? -16.650 -3.601 -4.378 1.00 89.12 121 LEU A CA 1
ATOM 949 C C . LEU A 1 121 ? -15.598 -3.469 -5.505 1.00 89.12 121 LEU A C 1
ATOM 951 O O . LEU A 1 121 ? -15.561 -2.489 -6.262 1.00 89.12 121 LEU A O 1
ATOM 955 N N . GLY A 1 122 ? -14.701 -4.452 -5.637 1.00 89.19 122 GLY A N 1
ATOM 956 C CA . GLY A 1 122 ? -13.616 -4.452 -6.613 1.00 89.19 122 GLY A CA 1
ATOM 957 C C . GLY A 1 122 ? -12.624 -3.305 -6.402 1.00 89.19 122 GLY A C 1
ATOM 958 O O . GLY A 1 122 ? -12.111 -2.756 -7.382 1.00 89.19 122 GLY A O 1
ATOM 959 N N . LEU A 1 123 ? -12.411 -2.896 -5.145 1.00 88.62 123 LEU A N 1
ATOM 960 C CA . LEU A 1 123 ? -11.379 -1.932 -4.747 1.00 88.62 123 LEU A CA 1
ATOM 961 C C . LEU A 1 123 ? -10.040 -2.638 -4.505 1.00 88.62 123 LEU A C 1
ATOM 963 O O . LEU A 1 123 ? -8.982 -2.089 -4.817 1.00 88.62 123 LEU A O 1
ATOM 967 N N . THR A 1 124 ? -10.095 -3.866 -3.988 1.00 90.19 124 THR A N 1
ATOM 968 C CA . THR A 1 124 ? -8.936 -4.693 -3.635 1.00 90.19 124 THR A CA 1
ATOM 969 C C . THR A 1 124 ? -9.077 -6.089 -4.222 1.00 90.19 124 THR A C 1
ATOM 971 O O . THR A 1 124 ? -10.184 -6.596 -4.365 1.00 90.19 124 THR A O 1
ATOM 974 N N . SER A 1 125 ? -7.960 -6.743 -4.537 1.00 92.62 125 SER A N 1
ATOM 975 C CA . SER A 1 125 ? -7.969 -8.176 -4.861 1.00 92.62 125 SER A CA 1
ATOM 976 C C . SER A 1 125 ? -7.982 -9.015 -3.581 1.00 92.62 125 SER A C 1
ATOM 978 O O . SER A 1 125 ? -7.394 -8.595 -2.583 1.00 92.62 125 SER A O 1
ATOM 980 N N . GLN A 1 126 ? -8.565 -10.217 -3.633 1.00 92.75 126 GLN A N 1
ATOM 981 C CA . GLN A 1 126 ? -8.550 -11.185 -2.529 1.00 92.75 126 GLN A CA 1
ATOM 982 C C . GLN A 1 126 ? -7.131 -11.405 -1.982 1.00 92.75 126 GLN A C 1
ATOM 984 O O . GLN A 1 126 ? -6.880 -11.242 -0.793 1.00 92.75 126 GLN A O 1
ATOM 989 N N . LEU A 1 127 ? -6.164 -11.624 -2.880 1.00 94.12 127 LEU A N 1
ATOM 990 C CA . LEU A 1 127 ? -4.758 -11.823 -2.517 1.00 94.12 127 LEU A CA 1
ATOM 991 C C . LEU A 1 127 ? -4.150 -10.607 -1.801 1.00 94.12 127 LEU A C 1
ATOM 993 O O . LEU A 1 127 ? -3.284 -10.751 -0.939 1.00 94.12 127 LEU A O 1
ATOM 997 N N . GLU A 1 128 ? -4.567 -9.393 -2.171 1.00 91.19 128 GLU A N 1
ATOM 998 C CA . GLU A 1 128 ? -4.068 -8.169 -1.539 1.00 91.19 128 GLU A CA 1
ATOM 999 C C . GLU A 1 128 ? -4.643 -7.997 -0.131 1.00 91.19 128 GLU A C 1
ATOM 1001 O O . GLU A 1 128 ? -3.901 -7.565 0.757 1.00 91.19 128 GLU A O 1
ATOM 1006 N N . LEU A 1 129 ? -5.911 -8.369 0.077 1.00 92.25 129 LEU A N 1
ATOM 1007 C CA . LEU A 1 129 ? -6.553 -8.368 1.388 1.00 92.25 129 LEU A CA 1
ATOM 1008 C C . LEU A 1 129 ? -5.899 -9.401 2.313 1.00 92.25 129 LEU A C 1
ATOM 1010 O O . LEU A 1 129 ? -5.429 -9.027 3.385 1.00 92.25 129 LEU A O 1
ATOM 1014 N N . ASP A 1 130 ? -5.744 -10.648 1.869 1.00 93.44 130 ASP A N 1
ATOM 1015 C CA . ASP A 1 130 ? -5.157 -11.730 2.674 1.00 93.44 130 ASP A CA 1
ATOM 1016 C C . ASP A 1 130 ? -3.698 -11.422 3.069 1.00 93.44 130 ASP A C 1
ATOM 1018 O O . ASP A 1 130 ? -3.272 -11.581 4.221 1.00 93.44 130 ASP A O 1
ATOM 1022 N N . LEU A 1 131 ? -2.912 -10.884 2.127 1.00 93.31 131 LEU A N 1
ATOM 1023 C CA . LEU A 1 131 ? -1.544 -10.443 2.398 1.00 93.31 131 LEU A CA 1
ATOM 1024 C C . LEU A 1 131 ? -1.514 -9.236 3.351 1.00 93.31 131 LEU A C 1
ATOM 1026 O O . LEU A 1 131 ? -0.532 -9.028 4.065 1.00 93.31 131 LEU A O 1
ATOM 1030 N N . ALA A 1 132 ? -2.525 -8.369 3.320 1.00 91.94 132 ALA A N 1
ATOM 1031 C CA . ALA A 1 132 ? -2.611 -7.234 4.230 1.00 91.94 132 ALA A CA 1
ATOM 1032 C C . ALA A 1 132 ? -3.009 -7.677 5.645 1.00 91.94 132 ALA A C 1
ATOM 1034 O O . ALA A 1 132 ? -2.369 -7.226 6.591 1.00 91.94 132 ALA A O 1
ATOM 1035 N N . VAL A 1 133 ? -3.963 -8.603 5.777 1.00 93.00 133 VAL A N 1
ATOM 1036 C CA . VAL A 1 133 ? -4.392 -9.197 7.053 1.00 93.00 133 VAL A CA 1
ATOM 1037 C C . VAL A 1 133 ? -3.222 -9.906 7.733 1.00 93.00 133 VAL A C 1
ATOM 1039 O O . VAL A 1 133 ? -2.876 -9.561 8.857 1.00 93.00 133 VAL A O 1
ATOM 1042 N N . SER A 1 134 ? -2.529 -10.810 7.032 1.00 92.81 134 SER A N 1
ATOM 1043 C CA . SER A 1 134 ? -1.355 -11.518 7.581 1.00 92.81 134 SER A CA 1
ATOM 1044 C C . SER A 1 134 ? -0.221 -10.576 8.010 1.00 92.81 134 SER A C 1
ATOM 1046 O O . SER A 1 134 ? 0.465 -10.810 9.005 1.00 92.81 134 SER A O 1
ATOM 1048 N N . ARG A 1 135 ? -0.013 -9.471 7.282 1.00 91.31 135 ARG A N 1
ATOM 1049 C CA . ARG A 1 135 ? 0.957 -8.437 7.676 1.00 91.31 135 ARG A CA 1
ATOM 1050 C C . ARG A 1 135 ? 0.479 -7.613 8.867 1.00 91.31 135 ARG A C 1
ATOM 1052 O O . ARG A 1 135 ? 1.316 -7.228 9.681 1.00 91.31 135 ARG A O 1
ATOM 1059 N N . ALA A 1 136 ? -0.808 -7.290 8.942 1.00 91.31 136 ALA A N 1
ATOM 1060 C CA . ALA A 1 136 ? -1.391 -6.525 10.038 1.00 91.31 136 ALA A CA 1
ATOM 1061 C C . ALA A 1 136 ? -1.347 -7.327 11.343 1.00 91.31 136 ALA A C 1
ATOM 1063 O O . ALA A 1 136 ? -0.822 -6.816 12.332 1.00 91.31 136 ALA A O 1
ATOM 1064 N N . SER A 1 137 ? -1.741 -8.601 11.311 1.00 91.25 137 SER A N 1
ATOM 1065 C CA . SER A 1 137 ? -1.704 -9.487 12.477 1.00 91.25 137 SER A CA 1
ATOM 1066 C C . SER A 1 137 ? -0.285 -9.686 13.003 1.00 91.25 137 SER A C 1
ATOM 1068 O O . SER A 1 137 ? -0.019 -9.460 14.183 1.00 91.25 137 SER A O 1
ATOM 1070 N N . ALA A 1 138 ? 0.683 -9.954 12.120 1.00 91.44 138 ALA A N 1
ATOM 1071 C CA . ALA A 1 138 ? 2.087 -10.074 12.509 1.00 91.44 138 ALA A CA 1
ATOM 1072 C C . ALA A 1 138 ? 2.649 -8.776 13.121 1.00 91.44 138 ALA A C 1
ATOM 1074 O O . ALA A 1 138 ? 3.491 -8.812 14.022 1.00 91.44 138 ALA A O 1
ATOM 1075 N N . LYS A 1 139 ? 2.220 -7.600 12.639 1.00 90.19 139 LYS A N 1
ATOM 1076 C CA . LYS A 1 139 ? 2.606 -6.312 13.241 1.00 90.19 139 LYS A CA 1
ATOM 1077 C C . LYS A 1 139 ? 1.950 -6.114 14.603 1.00 90.19 139 LYS A C 1
ATOM 1079 O O . LYS A 1 139 ? 2.627 -5.641 15.514 1.00 90.19 139 LYS A O 1
ATOM 1084 N N . PHE A 1 140 ? 0.673 -6.453 14.729 1.00 89.44 140 PHE A N 1
ATOM 1085 C CA . PHE A 1 140 ? -0.090 -6.319 15.961 1.00 89.44 140 PHE A CA 1
ATOM 1086 C C . PHE A 1 140 ? 0.482 -7.218 17.061 1.00 89.44 140 PHE A C 1
ATOM 1088 O O . PHE A 1 140 ? 0.806 -6.729 18.139 1.00 89.44 140 PHE A O 1
ATOM 1095 N N . GLU A 1 141 ? 0.762 -8.485 16.755 1.00 90.06 141 GLU A N 1
ATOM 1096 C CA . GLU A 1 141 ? 1.413 -9.425 17.670 1.00 90.06 141 GLU A CA 1
ATOM 1097 C C . GLU A 1 141 ? 2.797 -8.919 18.115 1.00 90.06 141 GLU A C 1
ATOM 1099 O O . GLU A 1 141 ? 3.131 -8.915 19.301 1.00 90.06 141 GLU A O 1
ATOM 1104 N N . ARG A 1 142 ? 3.614 -8.418 17.179 1.00 90.31 142 ARG A N 1
ATOM 1105 C CA . ARG A 1 142 ? 4.916 -7.812 17.510 1.00 90.31 142 ARG A CA 1
ATOM 1106 C C . ARG A 1 142 ? 4.769 -6.572 18.387 1.00 90.31 142 ARG A C 1
ATOM 1108 O O . ARG A 1 142 ? 5.613 -6.354 19.257 1.00 90.31 142 ARG A O 1
ATOM 1115 N N . ALA A 1 143 ? 3.749 -5.749 18.154 1.00 88.00 143 ALA A N 1
ATOM 1116 C CA . ALA A 1 143 ? 3.467 -4.580 18.977 1.00 88.00 143 ALA A CA 1
ATOM 1117 C C . ALA A 1 143 ? 3.071 -4.999 20.399 1.00 88.00 143 ALA A C 1
ATOM 1119 O O . ALA A 1 143 ? 3.665 -4.488 21.346 1.00 88.00 143 ALA A O 1
ATOM 1120 N N . GLN A 1 144 ? 2.189 -5.992 20.546 1.00 87.25 144 GLN A N 1
ATOM 1121 C CA . GLN A 1 144 ? 1.803 -6.546 21.847 1.00 87.25 144 GLN A CA 1
ATOM 1122 C C . GLN A 1 144 ? 2.987 -7.155 22.610 1.00 87.25 144 GLN A C 1
ATOM 1124 O O . GLN A 1 144 ? 3.180 -6.883 23.792 1.00 87.25 144 GLN A O 1
ATOM 1129 N N . LYS A 1 145 ? 3.847 -7.930 21.938 1.00 89.00 145 LYS A N 1
ATOM 1130 C CA . LYS A 1 145 ? 5.064 -8.481 22.561 1.00 89.00 145 LYS A CA 1
ATOM 1131 C C . LYS A 1 145 ? 6.014 -7.380 23.032 1.00 89.00 145 LYS A C 1
ATOM 1133 O O . LYS A 1 145 ? 6.638 -7.497 24.084 1.00 89.00 145 LYS A O 1
ATOM 1138 N N . ARG A 1 146 ? 6.126 -6.286 22.270 1.00 87.06 146 ARG A N 1
ATOM 1139 C CA . ARG A 1 146 ? 6.934 -5.121 22.660 1.00 87.06 146 ARG A CA 1
ATOM 1140 C C . ARG A 1 146 ? 6.340 -4.385 23.855 1.00 87.06 146 ARG A C 1
ATOM 1142 O O . ARG A 1 146 ? 7.107 -3.995 24.728 1.00 87.06 146 ARG A O 1
ATOM 1149 N N . THR A 1 147 ? 5.022 -4.198 23.916 1.00 84.12 147 THR A N 1
ATOM 1150 C CA . THR A 1 147 ? 4.372 -3.568 25.075 1.00 84.12 147 THR A CA 1
ATOM 1151 C C . THR A 1 147 ? 4.490 -4.443 26.318 1.00 84.12 147 THR A C 1
ATOM 1153 O O . THR A 1 147 ? 4.846 -3.925 27.369 1.00 84.12 147 THR A O 1
ATOM 1156 N N . ALA A 1 148 ? 4.325 -5.763 26.187 1.00 81.75 148 ALA A N 1
ATOM 1157 C CA . ALA A 1 148 ? 4.550 -6.713 27.276 1.00 81.75 148 ALA A CA 1
ATOM 1158 C C . ALA A 1 148 ? 5.998 -6.660 27.797 1.00 81.75 148 ALA A C 1
ATOM 1160 O O . ALA A 1 148 ? 6.218 -6.545 28.998 1.00 81.75 148 ALA A O 1
ATOM 1161 N N . LYS A 1 149 ? 6.998 -6.636 26.902 1.00 78.00 149 LYS A N 1
ATOM 1162 C CA . LYS A 1 149 ? 8.412 -6.496 27.293 1.00 78.00 149 LYS A CA 1
ATOM 1163 C C . LYS A 1 149 ? 8.722 -5.134 27.928 1.00 78.00 149 LYS A C 1
ATOM 1165 O O . LYS A 1 149 ? 9.576 -5.050 28.802 1.00 78.00 149 LYS A O 1
ATOM 1170 N N . LYS A 1 150 ? 8.044 -4.068 27.494 1.00 69.81 150 LYS A N 1
ATOM 1171 C CA . LYS A 1 150 ? 8.211 -2.714 28.042 1.00 69.81 150 LYS A CA 1
ATOM 1172 C C . LYS A 1 150 ? 7.549 -2.542 29.416 1.00 69.81 150 LYS A C 1
ATOM 1174 O O . LYS A 1 150 ? 7.964 -1.661 30.150 1.00 69.81 150 LYS A O 1
ATOM 1179 N N . GLY A 1 151 ? 6.580 -3.386 29.779 1.00 61.16 151 GLY A N 1
ATOM 1180 C CA . GLY A 1 151 ? 5.981 -3.413 31.120 1.00 61.16 151 GLY A CA 1
ATOM 1181 C C . GLY A 1 151 ? 6.919 -3.917 32.224 1.00 61.16 151 GLY A C 1
ATOM 1182 O O . GLY A 1 151 ? 6.660 -3.668 33.393 1.00 61.16 151 GLY A O 1
ATOM 1183 N N . ALA A 1 152 ? 8.034 -4.565 31.870 1.00 62.47 152 ALA A N 1
ATOM 1184 C CA . ALA A 1 152 ? 9.083 -4.986 32.801 1.00 62.47 152 ALA A CA 1
ATOM 1185 C C . ALA A 1 152 ? 10.179 -3.911 32.977 1.00 62.47 152 ALA A C 1
ATOM 1187 O O . ALA A 1 152 ? 11.368 -4.223 33.026 1.00 62.47 152 ALA A O 1
ATOM 1188 N N . THR A 1 153 ? 9.808 -2.628 32.998 1.00 67.81 153 THR A N 1
ATOM 1189 C CA . THR A 1 153 ? 10.725 -1.540 33.370 1.00 67.81 153 THR A CA 1
ATOM 1190 C C . THR A 1 153 ? 10.717 -1.333 34.878 1.00 67.81 153 THR A C 1
ATOM 1192 O O . THR A 1 153 ? 9.661 -1.399 35.504 1.00 67.81 153 THR A O 1
ATOM 1195 N N . LEU A 1 154 ? 11.895 -1.066 35.448 1.00 67.38 154 LEU A N 1
ATOM 1196 C CA . LEU A 1 154 ? 12.059 -0.689 36.852 1.00 67.38 154 LEU A CA 1
ATOM 1197 C C . LEU A 1 154 ? 11.115 0.471 37.206 1.00 67.38 154 LEU A C 1
ATOM 1199 O O . LEU A 1 154 ? 10.903 1.372 36.388 1.00 67.38 154 LEU A O 1
ATOM 1203 N N . LYS A 1 155 ? 10.549 0.418 38.418 1.00 70.31 155 LYS A N 1
ATOM 1204 C CA . LYS A 1 155 ? 9.671 1.456 38.969 1.00 70.31 155 LYS A CA 1
ATOM 1205 C C . LYS A 1 155 ? 10.315 2.844 38.827 1.00 70.31 155 LYS A C 1
ATOM 1207 O O . LYS A 1 155 ? 11.542 2.953 38.904 1.00 70.31 155 LYS A O 1
ATOM 1212 N N . PRO A 1 156 ? 9.520 3.903 38.595 1.00 73.44 156 PRO A N 1
ATOM 1213 C CA . PRO A 1 156 ? 10.060 5.250 38.474 1.00 73.44 156 PRO A CA 1
ATOM 1214 C C . PRO A 1 156 ? 10.798 5.640 39.763 1.00 73.44 156 PRO A C 1
ATOM 1216 O O . PRO A 1 156 ? 10.330 5.346 40.859 1.00 73.44 156 PRO A O 1
ATOM 1219 N N . ILE A 1 157 ? 11.931 6.341 39.632 1.00 67.19 157 ILE A N 1
ATOM 1220 C CA . ILE A 1 157 ? 12.791 6.789 40.751 1.00 67.19 157 ILE A CA 1
ATOM 1221 C C . ILE A 1 157 ? 11.989 7.539 41.835 1.00 67.19 157 ILE A C 1
ATOM 1223 O O . ILE A 1 157 ? 12.333 7.489 43.015 1.00 67.19 157 ILE A O 1
ATOM 1227 N N . SER A 1 158 ? 10.871 8.173 41.464 1.00 69.69 158 SER A N 1
ATOM 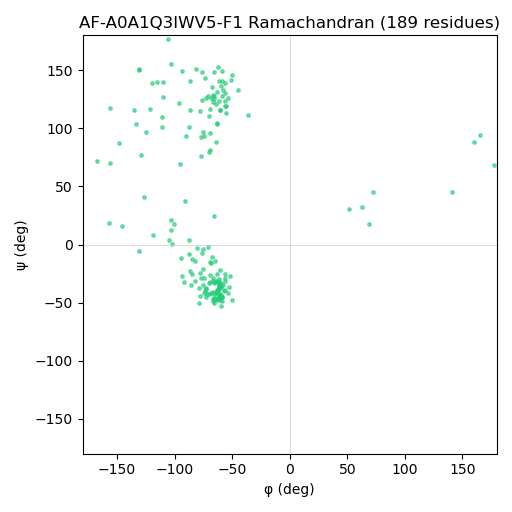1228 C CA . SER A 1 158 ? 9.942 8.820 42.395 1.00 69.69 158 SER A CA 1
ATOM 1229 C C . SER A 1 158 ? 9.333 7.868 43.434 1.00 69.69 158 SER A C 1
ATOM 1231 O O . SER A 1 158 ? 9.118 8.289 44.562 1.00 69.69 158 SER A O 1
ATOM 1233 N N . GLU A 1 159 ? 9.087 6.597 43.096 1.00 64.06 159 GLU A N 1
ATOM 1234 C CA . GLU A 1 159 ? 8.617 5.585 44.059 1.00 64.06 159 GLU A CA 1
ATOM 1235 C C . GLU A 1 159 ? 9.750 5.048 44.948 1.00 64.06 159 GLU A C 1
ATOM 1237 O O . GLU A 1 159 ? 9.490 4.579 46.049 1.00 64.06 159 GLU A O 1
ATOM 1242 N N . THR A 1 160 ? 11.006 5.120 44.498 1.00 59.75 160 THR A N 1
ATOM 1243 C CA . THR A 1 160 ? 12.176 4.630 45.252 1.00 59.75 160 THR A CA 1
ATOM 1244 C C . THR A 1 160 ? 12.744 5.671 46.219 1.00 59.75 160 THR A C 1
ATOM 1246 O O . THR A 1 160 ? 13.390 5.302 47.192 1.00 59.75 160 THR A O 1
ATOM 1249 N N . THR A 1 161 ? 12.498 6.963 45.980 1.00 60.25 161 THR A N 1
ATOM 1250 C CA . THR A 1 161 ? 13.031 8.062 46.812 1.00 60.25 161 THR A CA 1
ATOM 1251 C C . THR A 1 161 ? 11.977 8.693 47.729 1.00 60.25 161 THR A C 1
ATO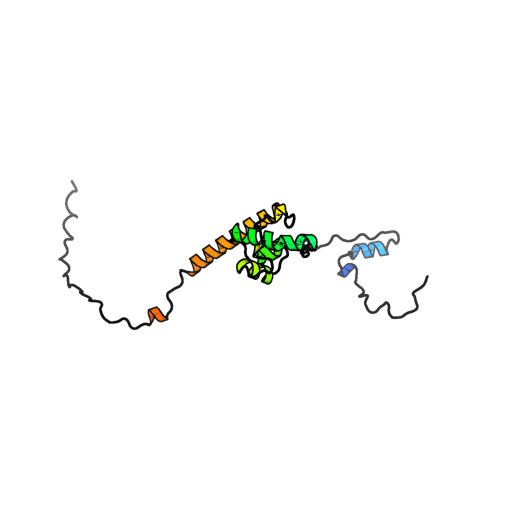M 1253 O O . THR A 1 161 ? 12.268 9.671 48.415 1.00 60.25 161 THR A O 1
ATOM 1256 N N . ALA A 1 162 ? 10.748 8.165 47.744 1.00 55.78 162 ALA A N 1
ATOM 1257 C CA . ALA A 1 162 ? 9.742 8.587 48.709 1.00 55.78 162 ALA A CA 1
ATOM 1258 C C . ALA A 1 162 ? 10.192 8.151 50.120 1.00 55.78 162 ALA A C 1
ATOM 1260 O O . ALA A 1 162 ? 10.550 6.983 50.290 1.00 55.78 162 ALA A O 1
ATOM 1261 N N . PRO A 1 163 ? 10.223 9.052 51.120 1.00 51.00 163 PRO A N 1
ATOM 1262 C CA . PRO A 1 163 ? 10.607 8.688 52.478 1.00 51.00 163 PRO A CA 1
ATOM 1263 C C . PRO A 1 163 ? 9.632 7.629 52.998 1.00 51.00 163 PRO A C 1
ATOM 1265 O O . PRO A 1 163 ? 8.433 7.880 53.103 1.00 51.00 163 PRO A O 1
ATOM 1268 N N . ALA A 1 164 ? 10.150 6.428 53.258 1.00 52.06 164 ALA A N 1
ATOM 1269 C CA . ALA A 1 164 ? 9.405 5.360 53.902 1.00 52.06 164 ALA A CA 1
ATOM 1270 C C . ALA A 1 164 ? 8.968 5.848 55.286 1.00 52.06 164 ALA A C 1
ATOM 1272 O O . ALA A 1 164 ? 9.808 6.140 56.137 1.00 52.06 164 ALA A O 1
ATOM 1273 N N . ASP A 1 165 ? 7.658 5.969 55.481 1.00 46.50 165 ASP A N 1
ATOM 1274 C CA . ASP A 1 165 ? 7.079 6.179 56.799 1.00 46.50 165 ASP A CA 1
ATOM 1275 C C . ASP A 1 165 ? 7.481 4.996 57.693 1.00 46.50 165 ASP A C 1
ATOM 1277 O O . ASP A 1 165 ? 7.383 3.824 57.310 1.00 46.50 165 ASP A O 1
ATOM 1281 N N . ALA A 1 166 ? 8.041 5.323 58.849 1.00 52.03 166 ALA A N 1
ATOM 1282 C CA . ALA A 1 166 ? 8.691 4.394 59.749 1.00 52.03 166 ALA A CA 1
ATOM 1283 C C . ALA A 1 166 ? 7.641 3.592 60.527 1.00 52.03 166 ALA A C 1
ATOM 1285 O O . ALA A 1 166 ? 7.189 4.000 61.591 1.00 52.03 166 ALA A O 1
ATOM 1286 N N . SER A 1 167 ? 7.259 2.426 60.013 1.00 50.38 167 SER A N 1
ATOM 1287 C CA . SER A 1 167 ? 6.618 1.374 60.815 1.00 50.38 167 SER A CA 1
ATOM 1288 C C . SER A 1 167 ? 6.831 0.003 60.172 1.00 50.38 167 SER A C 1
ATOM 1290 O O . SER A 1 167 ? 5.924 -0.616 59.629 1.00 50.38 167 SER A O 1
ATOM 1292 N N . GLN A 1 168 ? 8.075 -0.472 60.226 1.00 44.38 168 GLN A N 1
ATOM 1293 C CA . GLN A 1 168 ? 8.350 -1.906 60.214 1.00 44.38 168 GLN A CA 1
ATOM 1294 C C . GLN A 1 168 ? 8.872 -2.275 61.599 1.00 44.38 168 GLN A C 1
ATOM 1296 O O . GLN A 1 168 ? 9.951 -1.859 62.022 1.00 44.38 168 GLN A O 1
ATOM 1301 N N . ASP A 1 169 ? 8.032 -3.000 62.319 1.00 44.56 169 ASP A N 1
ATOM 1302 C CA . ASP A 1 169 ? 8.317 -3.690 63.560 1.00 44.56 169 ASP A CA 1
ATOM 1303 C C . ASP A 1 169 ? 9.350 -4.795 63.308 1.00 44.56 169 ASP A C 1
ATOM 1305 O O . ASP A 1 169 ? 9.042 -5.954 63.055 1.00 44.56 169 ASP A O 1
ATOM 1309 N N . ASN A 1 170 ? 10.630 -4.448 63.409 1.00 52.91 170 ASN A N 1
ATOM 1310 C CA . ASN A 1 170 ? 11.674 -5.455 63.550 1.00 52.91 170 ASN A CA 1
ATOM 1311 C C . ASN A 1 170 ? 11.557 -6.117 64.934 1.00 52.91 170 ASN A C 1
ATOM 1313 O O . ASN A 1 170 ? 12.302 -5.780 65.854 1.00 52.91 170 ASN A O 1
ATOM 1317 N N . SER A 1 171 ? 10.656 -7.091 65.091 1.00 40.41 171 SER A N 1
ATOM 1318 C CA . SER A 1 171 ? 10.755 -8.074 66.171 1.00 40.41 171 SER A CA 1
ATOM 1319 C C . SER A 1 171 ? 11.821 -9.106 65.795 1.00 40.41 171 SER A C 1
ATOM 1321 O O . SER A 1 171 ? 11.534 -10.226 65.368 1.00 40.41 171 SER A O 1
ATOM 1323 N N . TRP A 1 172 ? 13.081 -8.697 65.924 1.00 40.25 172 TRP A N 1
ATOM 1324 C CA . TRP A 1 172 ? 14.217 -9.608 65.975 1.00 40.25 172 TRP A CA 1
ATOM 1325 C C . TRP A 1 172 ? 14.108 -10.359 67.309 1.00 40.25 172 TRP A C 1
ATOM 1327 O O . TRP A 1 172 ? 14.437 -9.824 68.365 1.00 40.25 172 TRP A O 1
ATOM 1337 N N . THR A 1 173 ? 13.518 -11.553 67.286 1.00 46.19 173 THR A N 1
ATOM 1338 C CA . THR A 1 173 ? 13.500 -12.433 68.455 1.00 46.19 173 THR A CA 1
ATOM 1339 C C . THR A 1 173 ? 14.864 -13.097 68.553 1.00 46.19 173 THR A C 1
ATOM 1341 O O . THR A 1 173 ? 15.274 -13.847 67.670 1.00 46.19 173 THR A O 1
ATOM 1344 N N . ASP A 1 174 ? 15.577 -12.767 69.624 1.00 48.91 174 ASP A N 1
ATOM 1345 C CA . ASP A 1 174 ? 16.844 -13.370 70.019 1.00 48.91 174 ASP A CA 1
ATOM 1346 C C . ASP A 1 174 ? 16.577 -14.812 70.487 1.00 48.91 174 ASP A C 1
ATOM 1348 O O . ASP A 1 174 ? 16.384 -15.093 71.670 1.00 48.91 174 ASP A O 1
ATOM 1352 N N . ALA A 1 175 ? 16.426 -15.729 69.531 1.00 50.03 175 ALA A N 1
ATOM 1353 C CA . ALA A 1 175 ? 16.364 -17.156 69.804 1.00 50.03 175 ALA A CA 1
ATOM 1354 C C . ALA A 1 175 ? 17.798 -17.693 69.822 1.00 50.03 175 ALA A C 1
ATOM 1356 O O . ALA A 1 175 ? 18.415 -17.900 68.776 1.00 50.03 175 ALA A O 1
ATOM 1357 N N . ALA A 1 176 ? 18.318 -17.884 71.035 1.00 52.47 176 ALA A N 1
ATOM 1358 C CA . ALA A 1 176 ? 19.602 -18.515 71.303 1.00 52.47 176 ALA A CA 1
ATOM 1359 C C . ALA A 1 176 ? 19.788 -19.797 70.459 1.00 52.47 176 ALA A C 1
ATOM 1361 O O . ALA A 1 176 ? 18.876 -20.631 70.423 1.00 52.47 176 ALA A O 1
ATOM 1362 N N . PRO A 1 177 ? 20.943 -19.999 69.796 1.00 54.69 177 PRO A N 1
ATOM 1363 C CA . PRO A 1 177 ? 21.206 -21.253 69.108 1.00 54.69 177 PRO A CA 1
ATOM 1364 C C . PRO A 1 177 ? 21.325 -22.376 70.145 1.00 54.69 177 PRO A C 1
ATOM 1366 O O . PRO A 1 177 ? 22.137 -22.305 71.070 1.00 54.69 177 PRO A O 1
ATOM 1369 N N . ALA A 1 178 ? 20.481 -23.400 70.005 1.00 62.50 178 ALA A N 1
ATOM 1370 C CA . ALA A 1 178 ? 20.582 -24.634 70.774 1.00 62.50 178 ALA A CA 1
ATOM 1371 C C . ALA A 1 178 ? 21.979 -25.260 70.573 1.00 62.50 178 ALA A C 1
ATOM 1373 O O . ALA A 1 178 ? 22.490 -25.222 69.451 1.00 62.50 178 ALA A O 1
ATOM 1374 N N . PRO A 1 179 ? 22.615 -25.802 71.628 1.00 57.94 179 PRO A N 1
ATOM 1375 C CA . PRO A 1 179 ? 23.959 -26.346 71.519 1.00 57.94 179 PRO A CA 1
ATOM 1376 C C . PRO A 1 179 ? 23.987 -27.612 70.650 1.00 57.94 179 PRO A C 1
ATOM 1378 O O . PRO A 1 179 ? 23.145 -28.495 70.772 1.00 57.94 179 PRO A O 1
ATOM 1381 N N . ASP A 1 180 ? 24.994 -27.635 69.785 1.00 52.78 180 ASP A N 1
ATOM 1382 C CA . ASP A 1 180 ? 25.433 -28.668 68.851 1.00 52.78 180 ASP A CA 1
ATOM 1383 C C . ASP A 1 180 ? 25.310 -30.136 69.323 1.00 52.78 180 ASP A C 1
ATOM 1385 O O . ASP A 1 180 ? 26.128 -30.614 70.109 1.00 52.78 180 ASP A O 1
ATOM 1389 N N . ASP A 1 181 ? 24.400 -30.902 68.709 1.00 55.25 181 ASP A N 1
ATOM 1390 C CA . ASP A 1 181 ? 24.420 -32.375 68.700 1.00 55.25 181 ASP A CA 1
ATOM 1391 C C . ASP A 1 181 ? 25.113 -32.893 67.421 1.00 55.25 181 ASP A C 1
ATOM 1393 O O . ASP A 1 181 ? 24.495 -33.474 66.527 1.00 55.25 181 ASP A O 1
ATOM 1397 N N . TYR A 1 182 ? 26.430 -32.688 67.310 1.00 57.47 182 TYR A N 1
ATOM 1398 C CA . TYR A 1 182 ? 27.263 -33.433 66.358 1.00 57.47 182 TYR A CA 1
ATOM 1399 C C . TYR A 1 182 ? 28.418 -34.117 67.101 1.00 57.47 182 TYR A C 1
ATOM 1401 O O . TYR A 1 182 ? 29.440 -33.508 67.399 1.00 57.47 182 TYR A O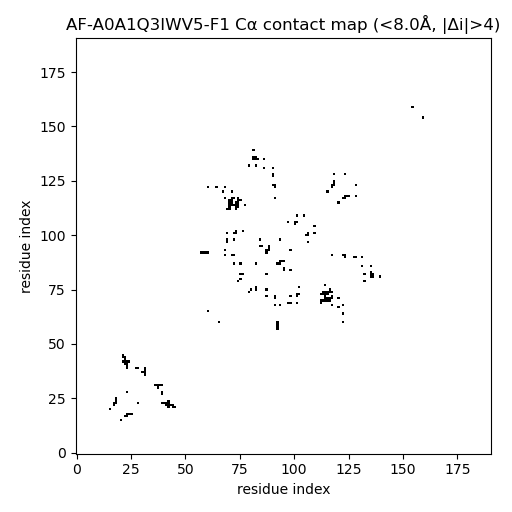 1
ATOM 1409 N N . LYS A 1 183 ? 28.236 -35.401 67.430 1.00 53.75 183 LYS A N 1
ATOM 1410 C CA . LYS A 1 183 ? 29.269 -36.455 67.572 1.00 53.75 183 LYS A CA 1
ATOM 1411 C C . LYS A 1 183 ? 28.720 -37.606 68.414 1.00 53.75 183 LYS A C 1
ATOM 1413 O O . LYS A 1 183 ? 28.952 -37.642 69.615 1.00 53.75 183 LYS A O 1
ATOM 1418 N N . LEU A 1 184 ? 28.062 -38.570 67.768 1.00 49.78 184 LEU A N 1
ATOM 1419 C CA . LEU A 1 184 ? 28.174 -39.989 68.137 1.00 49.78 184 LEU A CA 1
ATOM 1420 C C . LEU A 1 184 ? 27.558 -40.889 67.050 1.00 49.78 184 LEU A C 1
ATOM 1422 O O . LEU A 1 184 ? 26.478 -41.443 67.219 1.00 49.78 184 LEU A O 1
ATOM 1426 N N . SER A 1 185 ? 28.220 -41.015 65.900 1.00 50.28 185 SER A N 1
ATOM 1427 C CA . SER A 1 185 ? 27.849 -42.056 64.921 1.00 50.28 185 SER A CA 1
ATOM 1428 C C . SER A 1 185 ? 28.975 -42.456 63.958 1.00 50.28 185 SER A C 1
ATOM 1430 O O . SER A 1 185 ? 28.712 -43.084 62.939 1.00 50.28 185 SER A O 1
ATOM 1432 N N . SER A 1 186 ? 30.241 -42.155 64.278 1.00 57.09 186 SER A N 1
ATOM 1433 C CA . SER A 1 186 ? 31.397 -42.596 63.476 1.00 57.09 186 SER A CA 1
ATOM 1434 C C .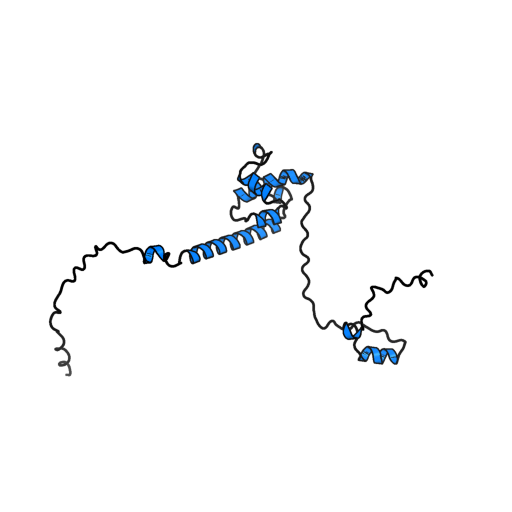 SER A 1 186 ? 32.191 -43.770 64.064 1.00 57.09 186 SER A C 1
ATOM 1436 O O . SER A 1 186 ? 33.272 -44.050 63.565 1.00 57.09 186 SER A O 1
ATOM 1438 N N . GLU A 1 187 ? 31.686 -44.477 65.077 1.00 55.47 187 GLU A N 1
ATOM 1439 C CA . GLU A 1 187 ? 32.376 -45.642 65.655 1.00 55.47 187 GLU A CA 1
ATOM 1440 C C . GLU A 1 187 ? 31.369 -46.676 66.167 1.00 55.47 187 GLU A C 1
ATOM 1442 O O . GLU A 1 187 ? 30.960 -46.606 67.320 1.00 55.47 187 GLU A O 1
ATOM 1447 N N . LEU A 1 188 ? 30.929 -47.581 65.281 1.00 54.72 188 LEU A N 1
ATOM 1448 C CA . LEU A 1 188 ? 30.610 -49.000 65.542 1.00 54.72 188 LEU A CA 1
ATOM 1449 C C . LEU A 1 188 ? 29.805 -49.579 64.371 1.00 54.72 188 LEU A C 1
ATOM 1451 O O . LEU A 1 188 ? 28.594 -49.418 64.325 1.00 54.72 188 LEU A O 1
ATOM 1455 N N . GLU A 1 189 ? 30.503 -50.207 63.424 1.00 49.94 189 GLU A N 1
ATOM 1456 C CA . GLU A 1 189 ? 30.119 -51.468 62.755 1.00 49.94 189 GLU A CA 1
ATOM 1457 C C . GLU A 1 189 ? 31.187 -51.798 61.694 1.00 49.94 189 GLU A C 1
ATOM 1459 O O . GLU A 1 189 ? 31.001 -51.694 60.483 1.00 49.94 189 GLU A O 1
ATOM 1464 N N . GLN A 1 190 ? 32.376 -52.139 62.194 1.00 49.72 190 GLN A N 1
ATOM 1465 C CA . GLN A 1 190 ? 33.244 -53.127 61.564 1.00 49.72 190 GLN A CA 1
ATOM 1466 C C . GLN A 1 190 ? 33.253 -54.322 62.512 1.00 49.72 190 GLN A C 1
ATOM 1468 O O . GLN A 1 190 ? 33.896 -54.250 63.554 1.00 49.72 190 GLN A O 1
ATOM 1473 N N . ASP A 1 191 ? 32.472 -55.343 62.170 1.00 49.81 191 ASP A N 1
ATOM 1474 C CA . ASP A 1 191 ? 32.786 -56.768 62.330 1.00 49.81 191 ASP A CA 1
ATOM 1475 C C . ASP A 1 191 ? 31.813 -57.592 61.470 1.00 49.81 191 ASP A C 1
ATOM 1477 O O . ASP A 1 191 ? 30.585 -57.352 61.555 1.00 49.81 191 ASP A O 1
#

Solvent-accessible surface area (backbone atoms only — not comparable to full-atom values): 12686 Å² total; per-residue (Å²): 142,86,88,92,83,68,98,74,78,64,89,77,68,76,87,73,57,53,56,82,72,48,41,37,54,73,64,62,51,60,52,35,75,76,32,88,87,58,79,87,69,78,43,79,70,91,68,82,73,76,81,77,76,75,77,79,71,85,72,85,76,57,76,85,61,53,73,53,45,62,17,23,52,47,26,43,56,72,76,42,71,58,57,50,71,73,55,52,29,72,57,69,62,58,53,71,68,58,53,51,26,56,76,70,54,65,37,97,58,45,90,75,60,48,75,39,61,38,49,83,72,66,64,36,52,67,70,56,51,54,56,46,50,59,51,24,48,57,48,43,54,53,49,52,53,49,52,59,60,59,68,74,56,79,78,60,67,73,75,74,69,52,84,76,78,92,78,78,84,79,78,79,75,89,73,76,81,77,83,84,91,81,86,89,84,90,83,88,87,88,130